Protein AF-A0AAW1PUQ5-F1 (afdb_monomer)

Secondary structure (DSSP, 8-state):
-------------------SS--SS-SSSSSSHHHHHHHHHTTSB---HHHHHHHHHHHHHHTTS-SEEEEEEETTSTTTT--TTHHHHHTTS-EEEEEE-GGGS-HHHHHHHHHHHHHTT--EEE--TTT-TTHHHHHHHHHHHHHHHHHHHHTTTPPP-PEEEEEE-STTSSHHHHHHHHTTS--S---SSTTS--S-EEEEETTTEEEEE------S----HHHHHHHHHHT-S-GGGB-HHHHHHHHHHHHHTSTTHHHHHHHHHHHHS----TTS-HHHHHHHHHHHHSTT-HHHHHHHHHHHHHTTTT-S--S--GGGS-TT-S-----

pLDDT: mean 81.82, std 21.17, range [25.56, 98.25]

Mean predicted aligned error: 10.56 Å

Structure (mmCIF, N/CA/C/O backbone):
data_AF-A0AAW1PUQ5-F1
#
_entry.id   AF-A0AAW1PUQ5-F1
#
loop_
_atom_site.group_PDB
_atom_site.id
_atom_site.type_symbol
_atom_site.label_atom_id
_atom_site.label_alt_id
_atom_site.label_comp_id
_atom_site.label_asym_id
_atom_site.label_entity_id
_atom_site.label_seq_id
_atom_site.pdbx_PDB_ins_code
_atom_site.Cartn_x
_atom_site.Cartn_y
_atom_site.Cartn_z
_atom_site.occupancy
_atom_site.B_iso_or_equiv
_atom_site.auth_seq_id
_atom_site.auth_comp_id
_atom_site.auth_asym_id
_atom_site.auth_atom_id
_atom_site.pdbx_PDB_model_num
ATOM 1 N N . MET A 1 1 ? 84.838 57.127 -29.063 1.00 34.34 1 MET A N 1
ATOM 2 C CA . MET A 1 1 ? 84.665 56.937 -27.602 1.00 34.34 1 MET A CA 1
ATOM 3 C C . MET A 1 1 ? 83.209 56.544 -27.393 1.00 34.34 1 MET A C 1
ATOM 5 O O . MET A 1 1 ? 82.375 57.259 -27.905 1.00 34.34 1 MET A O 1
ATOM 9 N N . GLN A 1 2 ? 82.797 55.431 -26.805 1.00 31.45 2 GLN A N 1
ATOM 10 C CA . GLN A 1 2 ? 83.447 54.445 -25.954 1.00 31.45 2 GLN A CA 1
ATOM 11 C C . GLN A 1 2 ? 82.840 53.061 -26.220 1.00 31.45 2 GLN A C 1
ATOM 13 O O . GLN A 1 2 ? 81.757 52.908 -26.774 1.00 31.45 2 GLN A O 1
ATOM 18 N N . ARG A 1 3 ? 83.632 52.070 -25.837 1.00 27.09 3 ARG A N 1
ATOM 19 C CA . ARG A 1 3 ? 83.484 50.634 -26.020 1.00 27.09 3 ARG A CA 1
ATOM 20 C C . ARG A 1 3 ? 82.851 50.021 -24.759 1.00 27.09 3 ARG A C 1
ATOM 22 O O . ARG A 1 3 ? 83.132 50.496 -23.665 1.00 27.09 3 ARG A O 1
ATOM 29 N N . VAL A 1 4 ? 82.193 48.873 -24.960 1.00 30.16 4 VAL A N 1
ATOM 30 C CA . VAL A 1 4 ? 82.073 47.723 -24.032 1.00 30.16 4 VAL A CA 1
ATOM 31 C C . VAL A 1 4 ? 80.995 47.809 -22.938 1.00 30.16 4 VAL A C 1
ATOM 33 O O . VAL A 1 4 ? 81.089 48.618 -22.025 1.00 30.16 4 VAL A O 1
ATOM 36 N N . LYS A 1 5 ? 80.066 46.836 -22.949 1.00 29.22 5 LYS A N 1
ATOM 37 C CA . LYS A 1 5 ? 79.992 45.782 -21.913 1.00 29.22 5 LYS A CA 1
ATOM 38 C C . LYS A 1 5 ? 79.126 44.588 -22.338 1.00 29.22 5 LYS A C 1
ATOM 40 O O . LYS A 1 5 ? 78.037 44.746 -22.876 1.00 29.22 5 LYS A O 1
ATOM 45 N N . ALA A 1 6 ? 79.678 43.401 -22.096 1.00 28.89 6 ALA A N 1
ATOM 46 C CA . ALA A 1 6 ? 79.072 42.086 -22.248 1.00 28.89 6 ALA A CA 1
ATOM 47 C C . ALA A 1 6 ? 78.360 41.641 -20.945 1.00 28.89 6 ALA A C 1
ATOM 49 O O . ALA A 1 6 ? 78.809 42.045 -19.877 1.00 28.89 6 ALA A O 1
ATOM 50 N N . GLN A 1 7 ? 77.281 40.849 -21.117 1.00 28.19 7 GLN A N 1
ATOM 51 C CA . GLN A 1 7 ? 76.675 39.715 -20.349 1.00 28.19 7 GLN A CA 1
ATOM 52 C C . GLN A 1 7 ? 76.975 39.509 -18.831 1.00 28.19 7 GLN A C 1
ATOM 54 O O . GLN A 1 7 ? 78.083 39.846 -18.423 1.00 28.19 7 GLN A O 1
ATOM 59 N N . PRO A 1 8 ? 76.095 38.855 -17.996 1.00 35.66 8 PRO A N 1
ATOM 60 C CA . PRO A 1 8 ? 75.439 37.557 -18.325 1.00 35.66 8 PRO A CA 1
ATOM 61 C C . PRO A 1 8 ? 74.106 37.107 -17.611 1.00 35.66 8 PRO A C 1
ATOM 63 O O . PRO A 1 8 ? 73.644 37.733 -16.664 1.00 35.66 8 PRO A O 1
ATOM 66 N N . GLN A 1 9 ? 73.617 35.915 -18.041 1.00 27.12 9 GLN A N 1
ATOM 67 C CA . GLN A 1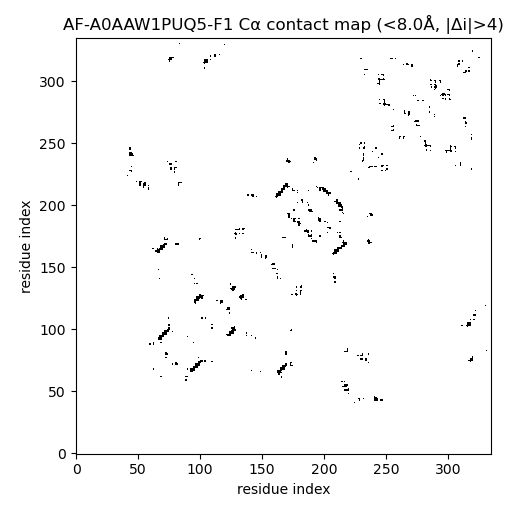 9 ? 72.715 34.893 -17.411 1.00 27.12 9 GLN A CA 1
ATOM 68 C C . GLN A 1 9 ? 71.172 35.114 -17.361 1.00 27.12 9 GLN A C 1
ATOM 70 O O . GLN A 1 9 ? 70.729 36.252 -17.277 1.00 27.12 9 GLN A O 1
ATOM 75 N N . PRO A 1 10 ? 70.333 34.053 -17.218 1.00 29.78 10 PRO A N 1
ATOM 76 C CA . PRO A 1 10 ? 70.212 32.824 -18.018 1.00 29.78 10 PRO A CA 1
ATOM 77 C C . PRO A 1 10 ? 68.754 32.540 -18.492 1.00 29.78 10 PRO A C 1
ATOM 79 O O . PRO A 1 10 ? 67.798 33.209 -18.116 1.00 29.78 10 PRO A O 1
ATOM 82 N N . HIS A 1 11 ? 68.612 31.507 -19.330 1.00 29.39 11 HIS A N 1
ATOM 83 C CA . HIS A 1 11 ? 67.377 30.935 -19.895 1.00 29.39 11 HIS A CA 1
ATOM 84 C C . HIS A 1 11 ? 66.212 30.694 -18.905 1.00 29.39 11 HIS A C 1
ATOM 86 O O . HIS A 1 11 ? 66.438 30.313 -17.758 1.00 29.39 11 HIS A O 1
ATOM 92 N N . PRO A 1 12 ? 64.965 30.708 -19.420 1.00 30.22 12 PRO A N 1
ATOM 93 C CA . PRO A 1 12 ? 64.295 29.420 -19.597 1.00 30.22 12 PRO A CA 1
ATOM 94 C C . PRO A 1 12 ? 63.720 29.249 -21.012 1.00 30.22 12 PRO A C 1
ATOM 96 O O . PRO A 1 12 ? 62.884 30.009 -21.484 1.00 30.22 12 PRO A O 1
ATOM 99 N N . GLN A 1 13 ? 64.260 28.234 -21.684 1.00 29.56 13 GLN A N 1
ATOM 100 C CA . GLN A 1 13 ? 63.588 27.279 -22.568 1.00 29.56 13 GLN A CA 1
ATOM 101 C C . GLN A 1 13 ? 62.323 27.758 -23.300 1.00 29.56 13 GLN A C 1
ATOM 103 O O . GLN A 1 13 ? 61.206 27.678 -22.798 1.00 29.56 13 GLN A O 1
ATOM 108 N N . GLY A 1 14 ? 62.516 28.125 -24.568 1.00 25.56 14 GLY A N 1
ATOM 109 C CA . GLY A 1 14 ? 61.494 27.959 -25.588 1.00 25.56 14 GLY A CA 1
ATOM 110 C C . GLY A 1 14 ? 61.453 26.501 -26.040 1.00 25.56 14 GLY A C 1
ATOM 111 O O . GLY A 1 14 ? 62.417 25.997 -26.610 1.00 25.56 14 GLY A O 1
ATOM 112 N N . LEU A 1 15 ? 60.324 25.849 -25.793 1.00 31.72 15 LEU A N 1
ATOM 113 C CA . LEU A 1 15 ? 59.807 24.730 -26.574 1.00 31.72 15 LEU A CA 1
ATOM 114 C C . LEU A 1 15 ? 58.311 24.660 -26.278 1.00 31.72 15 LEU A C 1
ATOM 116 O O . LEU A 1 15 ? 57.909 24.088 -25.275 1.00 31.72 15 LEU A O 1
ATOM 120 N N . GLN A 1 16 ? 57.512 25.312 -27.121 1.00 29.06 16 GLN A N 1
ATOM 121 C CA . GLN A 1 16 ? 56.256 24.782 -27.663 1.00 29.06 16 GLN A CA 1
ATOM 122 C C . GLN A 1 16 ? 55.562 25.881 -28.468 1.00 29.06 16 GLN A C 1
ATOM 124 O O . GLN A 1 16 ? 54.943 26.802 -27.939 1.00 29.06 16 GLN A O 1
ATOM 129 N N . SER A 1 17 ? 55.709 25.776 -29.787 1.00 35.78 17 SER A N 1
ATOM 130 C CA . SER A 1 17 ? 54.835 26.442 -30.738 1.00 35.78 17 SER A CA 1
ATOM 131 C C . SER A 1 17 ? 53.407 25.903 -30.605 1.00 35.78 17 SER A C 1
ATOM 133 O O . SER A 1 17 ? 53.205 24.756 -30.211 1.00 35.78 17 SER A O 1
ATOM 135 N N . CYS A 1 18 ? 52.453 26.722 -31.052 1.00 33.59 18 CYS A N 1
ATOM 136 C CA . CYS A 1 18 ? 51.037 26.404 -31.272 1.00 33.59 18 CYS A CA 1
ATOM 137 C C . CYS A 1 18 ? 50.119 26.517 -30.043 1.00 33.59 18 CYS A C 1
ATOM 139 O O . CYS A 1 18 ? 49.508 25.543 -29.615 1.00 33.59 18 CYS A O 1
ATOM 141 N N . ARG A 1 19 ? 49.937 27.739 -29.520 1.00 35.41 19 ARG A N 1
ATOM 142 C CA . ARG A 1 19 ? 48.790 28.058 -28.651 1.00 35.41 19 ARG A CA 1
ATOM 143 C C . ARG A 1 19 ? 48.433 29.550 -28.680 1.00 35.41 19 ARG A C 1
ATOM 145 O O . ARG A 1 19 ? 48.703 30.266 -27.729 1.00 35.41 19 ARG A O 1
ATOM 152 N N . ALA A 1 20 ? 47.860 30.020 -29.792 1.00 32.31 20 ALA A N 1
ATOM 153 C CA . ALA A 1 20 ? 47.182 31.326 -29.867 1.00 32.31 20 ALA A CA 1
ATOM 154 C C . ALA A 1 20 ? 46.310 31.472 -31.137 1.00 32.31 20 ALA A C 1
ATOM 156 O O . ALA A 1 20 ? 46.448 32.441 -31.870 1.00 32.31 20 ALA A O 1
ATOM 157 N N . VAL A 1 21 ? 45.426 30.502 -31.411 1.00 33.69 21 VAL A N 1
ATOM 158 C CA . VAL A 1 21 ? 44.218 30.676 -32.262 1.00 33.69 21 VAL A CA 1
ATOM 159 C C . VAL A 1 21 ? 43.082 29.816 -31.681 1.00 33.69 21 VAL A C 1
ATOM 161 O O . VAL A 1 21 ? 42.436 29.032 -32.362 1.00 33.69 21 VAL A O 1
ATOM 164 N N . PHE A 1 22 ? 42.897 29.876 -30.365 1.00 32.47 22 PHE A N 1
ATOM 165 C CA . PHE A 1 22 ? 41.861 29.114 -29.665 1.00 32.47 22 PHE A CA 1
ATOM 166 C C . PHE A 1 22 ? 41.415 29.951 -28.473 1.00 32.47 22 PHE A C 1
ATOM 168 O O . PHE A 1 22 ? 41.928 29.769 -27.380 1.00 32.47 22 PHE A O 1
ATOM 175 N N . ASN A 1 23 ? 40.616 30.985 -28.742 1.00 35.50 23 ASN A N 1
ATOM 176 C CA . ASN A 1 23 ? 39.863 31.772 -27.758 1.00 35.50 23 ASN A CA 1
ATOM 177 C C . ASN A 1 23 ? 38.993 32.786 -28.520 1.00 35.50 23 ASN A C 1
ATOM 179 O O . ASN A 1 23 ? 39.372 33.948 -28.626 1.00 35.50 23 ASN A O 1
ATOM 183 N N . SER A 1 24 ? 37.863 32.344 -29.090 1.00 34.75 24 SER A N 1
ATOM 184 C CA . SER A 1 24 ? 36.719 33.245 -29.355 1.00 34.75 24 SER A CA 1
ATOM 185 C C . SER A 1 24 ? 35.383 32.566 -29.721 1.00 34.75 24 SER A C 1
ATOM 187 O O . SER A 1 24 ? 34.506 33.269 -30.214 1.00 34.75 24 SER A O 1
ATOM 189 N N . LEU A 1 25 ? 35.180 31.252 -29.544 1.00 35.31 25 LEU A N 1
ATOM 190 C CA . LEU A 1 25 ? 33.914 30.591 -29.933 1.00 35.31 25 LEU A CA 1
ATOM 191 C C . LEU A 1 25 ? 33.552 29.383 -29.048 1.00 35.31 25 LEU A C 1
ATOM 193 O O . LEU A 1 25 ? 33.227 28.315 -29.551 1.00 35.31 25 LEU A O 1
ATOM 197 N N . THR A 1 26 ? 33.602 29.523 -27.727 1.00 36.47 26 THR A N 1
ATOM 198 C CA . THR A 1 26 ? 33.079 28.497 -26.808 1.00 36.47 26 THR A CA 1
ATOM 199 C C . THR A 1 26 ? 32.587 29.178 -25.544 1.00 36.47 26 THR A C 1
ATOM 201 O O . THR A 1 26 ? 33.378 29.340 -24.628 1.00 36.47 26 THR A O 1
ATOM 204 N N . ASP A 1 27 ? 3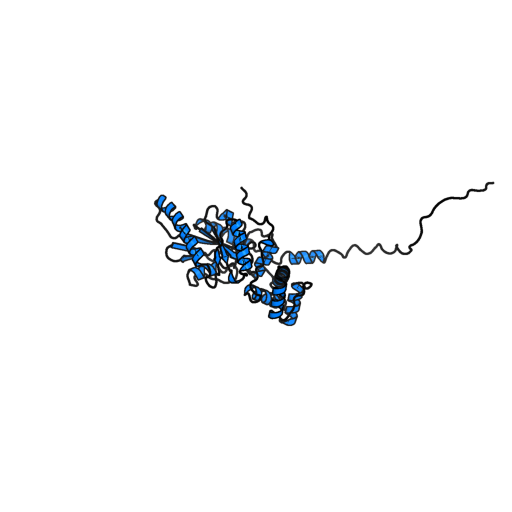1.336 29.641 -25.531 1.00 32.47 27 ASP A N 1
ATOM 205 C CA . ASP A 1 27 ? 30.646 30.044 -24.290 1.00 32.47 27 ASP A CA 1
ATOM 206 C C . ASP A 1 27 ? 29.114 30.166 -24.451 1.00 32.47 27 ASP A C 1
ATOM 208 O O . ASP A 1 27 ? 28.475 30.905 -23.710 1.00 32.47 27 ASP A O 1
ATOM 212 N N . LEU A 1 28 ? 28.478 29.469 -25.409 1.00 35.62 28 LEU A N 1
ATOM 213 C CA . LEU A 1 28 ? 27.022 29.608 -25.617 1.00 35.62 28 LEU A CA 1
ATOM 214 C C . LEU A 1 28 ? 26.250 28.342 -26.047 1.00 35.62 28 LEU A C 1
ATOM 216 O O . LEU A 1 28 ? 25.117 28.469 -26.497 1.00 35.62 28 LEU A O 1
ATOM 220 N N . GLU A 1 29 ? 26.788 27.128 -25.876 1.00 34.16 29 GLU A N 1
ATOM 221 C CA . GLU A 1 29 ? 26.052 25.882 -26.216 1.00 34.16 29 GLU A CA 1
ATOM 222 C C . GLU A 1 29 ? 26.219 24.741 -25.193 1.00 34.16 29 GLU A C 1
ATOM 224 O O . GLU A 1 29 ? 26.115 23.565 -25.523 1.00 34.16 29 GLU A O 1
ATOM 229 N N . LEU A 1 30 ? 26.442 25.063 -23.918 1.00 39.72 30 LEU A N 1
ATOM 230 C CA . LEU A 1 30 ? 26.462 24.079 -22.830 1.00 39.72 30 LEU A CA 1
ATOM 231 C C . LEU A 1 30 ? 25.604 24.591 -21.674 1.00 39.72 30 LEU A C 1
ATOM 233 O O . LEU A 1 30 ? 26.163 25.095 -20.715 1.00 39.72 30 LEU A O 1
ATOM 237 N N . ASP A 1 31 ? 24.272 24.546 -21.809 1.00 35.88 31 ASP A N 1
ATOM 238 C CA . ASP A 1 31 ? 23.324 24.616 -20.669 1.00 35.88 31 ASP A CA 1
ATOM 239 C C . ASP A 1 31 ? 21.840 24.454 -21.085 1.00 35.88 31 ASP A C 1
ATOM 241 O O . ASP A 1 31 ? 20.942 25.090 -20.533 1.00 35.88 31 ASP A O 1
ATOM 245 N N . GLN A 1 32 ? 21.531 23.603 -22.075 1.00 34.19 32 GLN A N 1
ATOM 246 C CA . GLN A 1 32 ? 20.126 23.306 -22.429 1.00 34.19 32 GLN A CA 1
ATOM 247 C C . GLN A 1 32 ? 19.730 21.828 -22.299 1.00 34.19 32 GLN A C 1
ATOM 249 O O . GLN A 1 32 ? 18.571 21.553 -21.991 1.00 34.19 32 GLN A O 1
ATOM 254 N N . GLU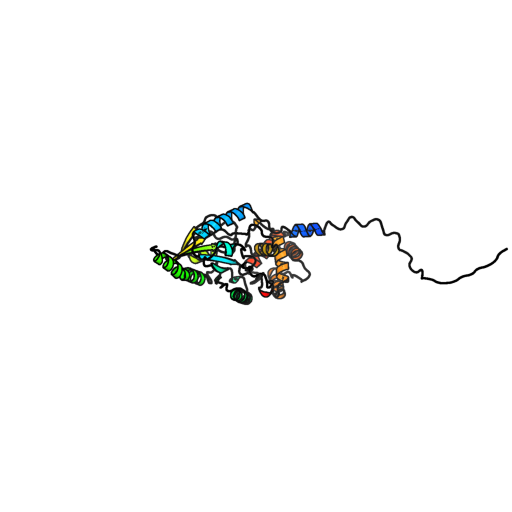 A 1 33 ? 20.659 20.873 -22.410 1.00 36.22 33 GLU A N 1
ATOM 255 C CA . GLU A 1 33 ? 20.327 19.443 -22.253 1.00 36.22 33 GLU A CA 1
ATOM 256 C C . GLU A 1 33 ? 20.220 18.998 -20.779 1.00 36.22 33 GLU A C 1
ATOM 258 O O . GLU A 1 33 ? 19.328 18.225 -20.435 1.00 36.22 33 GLU A O 1
ATOM 263 N N . SER A 1 34 ? 21.033 19.550 -19.869 1.00 36.53 34 SER A N 1
ATOM 264 C CA . SER A 1 34 ? 21.029 19.187 -18.436 1.00 36.53 34 SER A CA 1
ATOM 265 C C . SER A 1 34 ? 19.797 19.701 -17.672 1.00 36.53 34 SER A C 1
ATOM 267 O O . SER A 1 34 ? 19.321 19.074 -16.722 1.00 36.53 34 SER A O 1
ATOM 269 N N . VAL A 1 35 ? 19.239 20.837 -18.098 1.00 36.47 35 VAL A N 1
ATOM 270 C CA . VAL A 1 35 ? 18.049 21.441 -17.481 1.00 36.47 35 VAL A CA 1
ATOM 271 C C . VAL A 1 35 ? 16.771 20.737 -17.956 1.00 36.47 35 VAL A C 1
ATOM 273 O O . VAL A 1 35 ? 15.847 20.550 -17.160 1.00 36.47 35 VAL A O 1
ATOM 276 N N . ALA A 1 36 ? 16.735 20.268 -19.209 1.00 35.28 36 ALA A N 1
ATOM 277 C CA . ALA A 1 36 ? 15.610 19.514 -19.762 1.00 35.28 36 ALA A CA 1
ATOM 278 C C . ALA A 1 36 ? 15.428 18.144 -19.078 1.00 35.28 36 ALA A C 1
ATOM 280 O O . ALA A 1 36 ? 14.302 17.802 -18.705 1.00 35.28 36 ALA A O 1
ATOM 281 N N . ASP A 1 37 ? 16.522 17.422 -18.820 1.00 41.00 37 ASP A N 1
ATOM 282 C CA . ASP A 1 37 ? 16.515 16.104 -18.163 1.00 41.00 37 ASP A CA 1
ATOM 283 C C . ASP A 1 37 ? 15.992 16.182 -16.711 1.00 41.00 37 ASP A C 1
ATOM 285 O O . ASP A 1 37 ? 15.078 15.457 -16.303 1.00 41.00 37 ASP A O 1
ATOM 289 N N . SER A 1 38 ? 16.430 17.197 -15.954 1.00 40.53 38 SER A N 1
ATOM 290 C CA . SER A 1 38 ? 15.907 17.451 -14.601 1.00 40.53 38 SER A CA 1
ATOM 291 C C . SER A 1 38 ? 14.413 17.816 -14.584 1.00 40.53 38 SER A C 1
ATOM 293 O O . SER A 1 38 ? 13.702 17.497 -13.630 1.00 40.53 38 SER A O 1
ATOM 295 N N . SER A 1 39 ? 13.905 18.453 -15.646 1.00 43.44 39 SER A N 1
ATOM 296 C CA . SER A 1 39 ? 12.512 18.904 -15.743 1.00 43.44 39 SER A CA 1
ATOM 297 C C . SER A 1 39 ? 11.524 17.777 -16.078 1.00 43.44 39 SER A C 1
ATOM 299 O O . SER A 1 39 ? 10.380 17.814 -15.613 1.00 43.44 39 SER A O 1
ATOM 301 N N . LEU A 1 40 ? 11.973 16.750 -16.812 1.00 43.53 40 LEU A N 1
ATOM 302 C CA . LEU A 1 40 ? 11.198 15.541 -17.114 1.00 43.53 40 LEU A CA 1
ATOM 303 C C . LEU A 1 40 ? 11.141 14.599 -15.907 1.00 43.53 40 LEU A C 1
ATOM 305 O O . LEU A 1 40 ? 10.061 14.118 -15.552 1.00 43.53 40 LEU A O 1
ATOM 309 N N . GLN A 1 41 ? 12.261 14.430 -15.195 1.00 43.28 41 GLN A N 1
ATOM 310 C CA . GLN A 1 41 ? 12.274 13.703 -13.922 1.00 43.28 41 GLN A CA 1
ATOM 311 C C . GLN A 1 41 ? 11.443 14.413 -12.833 1.00 43.28 41 GLN A C 1
ATOM 313 O O . GLN A 1 41 ? 10.838 13.756 -11.982 1.00 43.28 41 GLN A O 1
ATOM 318 N N . ALA A 1 42 ? 11.335 15.748 -12.878 1.00 45.62 42 ALA A N 1
ATOM 319 C CA . ALA A 1 42 ? 10.678 16.547 -11.841 1.00 45.62 42 ALA A CA 1
ATOM 320 C C . ALA A 1 42 ? 9.146 16.406 -11.751 1.00 45.62 42 ALA A C 1
ATOM 322 O O . ALA A 1 42 ? 8.571 16.845 -10.748 1.00 45.62 42 ALA A O 1
ATOM 323 N N . ARG A 1 43 ? 8.448 15.817 -12.737 1.00 60.34 43 ARG A N 1
ATOM 324 C CA . ARG A 1 43 ? 6.977 15.645 -12.673 1.00 60.34 43 ARG A CA 1
ATOM 325 C C . ARG A 1 43 ? 6.465 14.336 -13.273 1.00 60.34 43 ARG A C 1
ATOM 327 O O . ARG A 1 43 ? 5.393 14.322 -13.875 1.00 60.34 43 ARG A O 1
ATOM 334 N N . MET A 1 44 ? 7.173 13.227 -13.048 1.00 68.31 44 MET A N 1
ATOM 335 C CA . MET A 1 44 ? 6.655 11.897 -13.408 1.00 68.31 44 MET A CA 1
ATOM 336 C C . MET A 1 44 ? 5.320 11.583 -12.709 1.00 68.31 44 MET A C 1
ATOM 338 O O . MET A 1 44 ? 4.504 10.839 -13.247 1.00 68.31 44 MET A O 1
ATOM 342 N N . VAL A 1 45 ? 5.081 12.181 -11.534 1.00 75.75 45 VAL A N 1
ATOM 343 C CA . VAL A 1 45 ? 3.805 12.113 -10.815 1.00 75.75 45 VAL A CA 1
ATOM 344 C C . VAL A 1 45 ? 3.189 13.505 -10.663 1.00 75.75 45 VAL A C 1
ATOM 346 O O . VAL A 1 45 ? 3.818 14.432 -10.151 1.00 75.75 45 VAL A O 1
ATOM 349 N N . GLN A 1 46 ? 1.926 13.641 -11.061 1.00 78.56 46 GLN A N 1
ATOM 350 C CA . GLN A 1 46 ? 1.122 14.851 -10.938 1.00 78.56 46 GLN A CA 1
ATOM 351 C C . GLN A 1 46 ? 0.093 14.723 -9.809 1.00 78.56 46 GLN A C 1
ATOM 353 O O . GLN A 1 46 ? -0.716 13.796 -9.763 1.00 78.56 46 GLN A O 1
ATOM 358 N N . TRP A 1 47 ? 0.101 15.692 -8.892 1.00 81.50 47 TRP A N 1
ATOM 359 C CA . TRP A 1 47 ? -0.815 15.735 -7.752 1.00 81.50 47 TRP A CA 1
ATOM 360 C C . TRP A 1 47 ? -2.038 16.609 -8.029 1.00 81.50 47 TRP A C 1
ATOM 362 O O . TRP A 1 47 ? -1.957 17.612 -8.734 1.00 81.50 47 TRP A O 1
ATOM 372 N N . TYR A 1 48 ? -3.160 16.278 -7.383 1.00 80.50 48 TYR A N 1
ATOM 373 C CA . TYR A 1 48 ? -4.416 17.027 -7.487 1.00 80.50 48 TYR A CA 1
ATOM 374 C C . TYR A 1 48 ? -4.844 17.590 -6.116 1.00 80.50 48 TYR A C 1
ATOM 376 O O . TYR A 1 48 ? -5.654 16.966 -5.417 1.00 80.50 48 TYR A O 1
ATOM 384 N N . PRO A 1 49 ? -4.346 18.776 -5.706 1.00 81.12 49 PRO A N 1
ATOM 385 C CA . PRO A 1 49 ? -4.497 19.299 -4.342 1.00 81.12 49 PRO A CA 1
ATOM 386 C C . PRO A 1 49 ? -5.945 19.421 -3.856 1.00 81.12 49 PRO A C 1
ATOM 388 O O . PRO A 1 49 ? -6.238 19.130 -2.698 1.00 81.12 49 PRO A O 1
ATOM 391 N N . GLY A 1 50 ? -6.879 19.799 -4.736 1.00 81.19 50 GLY A N 1
ATOM 392 C CA . GLY A 1 50 ? -8.296 19.928 -4.377 1.00 81.19 50 GLY A CA 1
ATOM 393 C C . GLY A 1 50 ? -8.932 18.602 -3.939 1.00 81.19 50 GLY A C 1
ATOM 394 O O . GLY A 1 50 ? -9.687 18.562 -2.964 1.00 81.19 50 GLY A O 1
ATOM 395 N N . HIS A 1 51 ? -8.596 17.498 -4.615 1.00 81.25 51 HIS A N 1
ATOM 396 C CA . HIS A 1 51 ? -9.066 16.161 -4.241 1.00 81.25 51 HIS A CA 1
ATOM 397 C C . HIS A 1 51 ? -8.407 15.674 -2.949 1.00 81.25 51 HIS A C 1
ATOM 399 O O . HIS A 1 51 ? -9.092 15.105 -2.096 1.00 81.25 51 HIS A O 1
ATOM 405 N N . ILE A 1 52 ? -7.112 15.955 -2.785 1.00 85.75 52 ILE A N 1
ATOM 406 C CA . ILE A 1 52 ? -6.337 15.599 -1.594 1.00 85.75 52 ILE A CA 1
ATOM 407 C C . ILE A 1 52 ? -6.914 16.290 -0.350 1.00 85.75 52 ILE A C 1
ATOM 409 O O . ILE A 1 52 ? -7.301 15.614 0.603 1.00 85.75 52 ILE A O 1
ATOM 413 N N . ALA A 1 53 ? -7.099 17.614 -0.396 1.00 86.38 53 ALA A N 1
ATOM 414 C CA . ALA A 1 53 ? -7.650 18.395 0.713 1.00 86.38 53 ALA A CA 1
ATOM 415 C C . ALA A 1 53 ? -9.059 17.933 1.118 1.00 86.38 53 ALA A C 1
ATOM 417 O O . ALA A 1 53 ? -9.409 17.893 2.302 1.00 86.38 53 ALA A O 1
ATOM 418 N N . ARG A 1 54 ? -9.892 17.569 0.133 1.00 86.25 54 ARG A N 1
ATOM 419 C CA . ARG A 1 54 ? -11.234 17.032 0.387 1.00 86.25 54 ARG A CA 1
ATOM 420 C C . ARG A 1 54 ? -11.169 15.678 1.095 1.00 86.25 54 ARG A C 1
ATOM 422 O O . ARG A 1 54 ? -11.902 15.486 2.067 1.00 86.25 54 ARG A O 1
ATOM 429 N N . ALA A 1 55 ? -10.318 14.768 0.623 1.00 86.00 55 ALA A N 1
ATOM 430 C CA . ALA A 1 55 ? -10.147 13.443 1.214 1.00 86.00 55 ALA A CA 1
ATOM 431 C C . ALA A 1 55 ? -9.604 13.532 2.650 1.00 86.00 55 ALA A C 1
ATOM 433 O O . ALA A 1 55 ? -10.141 12.881 3.547 1.00 86.00 55 ALA A O 1
ATOM 434 N N . GLU A 1 56 ? -8.621 14.406 2.890 1.00 89.56 56 GLU A N 1
ATOM 435 C CA . GLU A 1 56 ? -8.086 14.678 4.226 1.00 89.56 56 GLU A CA 1
ATOM 436 C C . GLU A 1 56 ? -9.177 15.186 5.178 1.00 89.56 56 GLU A C 1
ATOM 438 O O . GLU A 1 56 ? -9.383 14.619 6.256 1.00 89.56 56 GLU A O 1
ATOM 443 N N . ARG A 1 57 ? -9.918 16.231 4.780 1.00 88.50 57 ARG A N 1
ATOM 444 C CA . ARG A 1 57 ? -11.004 16.792 5.599 1.00 88.50 57 ARG A CA 1
ATOM 445 C C . ARG A 1 57 ? -12.038 15.725 5.946 1.00 88.50 57 ARG A C 1
ATOM 447 O O . ARG A 1 57 ? -12.450 15.618 7.099 1.00 88.50 57 ARG A O 1
ATOM 454 N N . GLN A 1 58 ? -12.436 14.923 4.960 1.00 87.25 58 GLN A N 1
ATOM 455 C CA . GLN A 1 58 ? -13.400 13.848 5.155 1.00 87.25 58 GLN A CA 1
ATOM 456 C C . GLN A 1 58 ? -12.881 12.802 6.147 1.00 87.25 58 GLN A C 1
ATOM 458 O O . GLN A 1 58 ? -13.609 12.448 7.074 1.00 87.25 58 GLN A O 1
ATOM 463 N N . LEU A 1 59 ? -11.627 12.358 6.011 1.00 88.69 59 LEU A N 1
ATOM 464 C CA . LEU A 1 59 ? -11.007 11.414 6.940 1.00 88.69 59 LEU A CA 1
ATOM 465 C C . LEU A 1 59 ? -10.976 11.960 8.373 1.00 88.69 59 LEU A C 1
ATOM 467 O O . LEU A 1 59 ? -11.344 11.246 9.305 1.00 88.69 59 LEU A O 1
ATOM 471 N N . ARG A 1 60 ? -10.588 13.225 8.562 1.00 90.38 60 ARG A N 1
ATOM 472 C CA . ARG A 1 60 ? -10.526 13.850 9.894 1.00 90.38 60 ARG A CA 1
ATOM 473 C C . ARG A 1 60 ? -11.882 13.877 10.596 1.00 90.38 60 ARG A C 1
ATOM 475 O O . ARG A 1 60 ? -11.937 13.635 11.799 1.00 90.38 60 ARG A O 1
ATOM 482 N N . GLU A 1 61 ? -12.968 14.116 9.865 1.00 90.19 61 GLU A N 1
ATOM 483 C CA . GLU A 1 61 ? -14.321 14.012 10.425 1.00 90.19 61 GLU A CA 1
ATOM 484 C C . GLU A 1 61 ? -14.677 12.566 10.800 1.00 90.19 61 GLU A C 1
ATOM 486 O O . GLU A 1 61 ? -15.228 12.325 11.873 1.00 90.19 61 GLU A O 1
ATOM 491 N N . GLN A 1 62 ? -14.291 11.581 9.983 1.00 88.75 62 GLN A N 1
ATOM 492 C CA . GLN A 1 62 ? -14.554 10.168 10.283 1.00 88.75 62 GLN A CA 1
ATOM 493 C C . GLN A 1 62 ? -13.776 9.648 11.488 1.00 88.75 62 GLN A C 1
ATOM 495 O O . GLN A 1 62 ? -14.305 8.863 12.275 1.00 88.75 62 GLN A O 1
ATOM 500 N N . LEU A 1 63 ? -12.550 10.130 11.688 1.00 92.00 63 LEU A N 1
ATOM 501 C CA . LEU A 1 63 ? -11.737 9.775 12.849 1.00 92.00 63 LEU A CA 1
ATOM 502 C C . LEU A 1 63 ? -12.388 10.180 14.180 1.00 92.00 63 LEU A C 1
ATOM 504 O O . LEU A 1 63 ? -11.997 9.648 15.218 1.00 92.00 63 LEU A O 1
ATOM 508 N N . LYS A 1 64 ? -13.375 11.085 14.186 1.00 91.06 64 LYS A N 1
ATOM 509 C CA . LYS A 1 64 ? -14.158 11.437 15.385 1.00 91.06 64 LYS A CA 1
ATOM 510 C C . LYS A 1 64 ? -15.231 10.395 15.726 1.00 91.06 64 LYS A C 1
ATOM 512 O O . LYS A 1 64 ? -15.678 10.342 16.867 1.00 91.06 64 LYS A O 1
ATOM 517 N N . LEU A 1 65 ? -15.648 9.577 14.759 1.00 90.69 65 LEU A N 1
ATOM 518 C CA . LEU A 1 65 ? -16.777 8.643 14.881 1.00 90.69 65 LEU A CA 1
ATOM 519 C C . LEU A 1 65 ? -16.359 7.208 15.236 1.00 90.69 65 LEU A C 1
ATOM 521 O O . LEU A 1 65 ? -17.221 6.350 15.450 1.00 90.69 65 LEU A O 1
ATOM 525 N N . VAL A 1 66 ? -15.052 6.949 15.273 1.00 93.69 66 VAL A N 1
ATOM 526 C CA . VAL A 1 66 ? -14.442 5.617 15.379 1.00 93.69 66 VAL A CA 1
ATOM 527 C C . VAL A 1 66 ? -13.654 5.478 16.678 1.00 93.69 66 VAL A C 1
ATOM 529 O O . VAL A 1 66 ? -13.136 6.454 17.223 1.00 93.69 66 VAL A O 1
ATOM 532 N N . ASP A 1 67 ? -13.535 4.243 17.150 1.00 93.94 67 ASP A N 1
ATOM 533 C CA . ASP A 1 67 ? -12.773 3.884 18.341 1.00 93.94 67 ASP A CA 1
ATOM 534 C C . ASP A 1 67 ? -11.364 3.365 17.996 1.00 93.94 67 ASP A C 1
ATOM 536 O O . ASP A 1 67 ? -10.438 3.559 18.780 1.00 93.94 67 ASP A O 1
ATOM 540 N N . VAL A 1 68 ? -11.197 2.717 16.834 1.00 93.56 68 VAL A N 1
ATOM 541 C CA . VAL A 1 68 ? -9.946 2.065 16.397 1.00 93.56 68 VAL A CA 1
ATOM 542 C C . VAL A 1 68 ? -9.601 2.460 14.959 1.00 93.56 68 VAL A C 1
ATOM 544 O O . VAL A 1 68 ? -10.484 2.604 14.113 1.00 93.56 68 VAL A O 1
ATOM 547 N N . VAL A 1 69 ? -8.311 2.607 14.662 1.00 94.31 69 VAL A N 1
ATOM 548 C CA . VAL A 1 69 ? -7.813 2.898 13.311 1.00 94.31 69 VAL A CA 1
ATOM 549 C C . VAL A 1 69 ? -7.030 1.702 12.774 1.00 94.31 69 VAL A C 1
ATOM 551 O O . VAL A 1 69 ? -6.106 1.221 13.427 1.00 94.31 69 VAL A O 1
ATOM 554 N N . LEU A 1 70 ? -7.394 1.224 11.585 1.00 95.19 70 LEU A N 1
ATOM 555 C CA . LEU A 1 70 ? -6.644 0.221 10.830 1.00 95.19 70 LEU A CA 1
ATOM 556 C C . LEU A 1 70 ? -5.818 0.960 9.774 1.00 95.19 70 LEU A C 1
ATOM 558 O O . LEU A 1 70 ? -6.361 1.402 8.763 1.00 95.19 70 LEU A O 1
ATOM 562 N N . GLU A 1 71 ? -4.526 1.146 10.030 1.00 95.75 71 GLU A N 1
ATOM 563 C CA . GLU A 1 71 ? -3.617 1.791 9.083 1.00 95.75 71 GLU A CA 1
ATOM 564 C C . GLU A 1 71 ? -3.134 0.755 8.067 1.00 95.75 71 GLU A C 1
ATOM 566 O O . GLU A 1 71 ? -2.285 -0.073 8.381 1.00 95.75 71 GLU A O 1
ATOM 571 N N . VAL A 1 72 ? -3.710 0.781 6.867 1.00 97.12 72 VAL A N 1
ATOM 572 C CA . VAL A 1 72 ? -3.407 -0.148 5.778 1.00 97.12 72 VAL A CA 1
ATOM 573 C C . VAL A 1 72 ? -2.313 0.431 4.890 1.00 97.12 72 VAL A C 1
ATOM 575 O O . VAL A 1 72 ? -2.446 1.541 4.372 1.00 97.12 72 VAL A O 1
ATOM 578 N N . ARG A 1 73 ? -1.260 -0.356 4.680 1.00 97.69 73 ARG A N 1
ATOM 579 C CA . ARG A 1 73 ? -0.100 -0.037 3.844 1.00 97.69 73 ARG A CA 1
ATOM 580 C C . ARG A 1 73 ? 0.196 -1.180 2.869 1.00 97.69 73 ARG A C 1
ATOM 582 O O . ARG A 1 73 ? -0.234 -2.310 3.106 1.00 97.69 73 ARG A O 1
ATOM 589 N N . ASP A 1 74 ? 0.906 -0.890 1.782 1.00 98.00 74 ASP A N 1
ATOM 590 C CA . ASP A 1 74 ? 1.376 -1.913 0.836 1.00 98.00 74 ASP A CA 1
ATOM 591 C C . ASP A 1 74 ? 2.671 -2.544 1.367 1.00 98.00 74 ASP A C 1
ATOM 593 O O . ASP A 1 74 ? 3.614 -1.835 1.718 1.00 98.00 74 ASP A O 1
ATOM 597 N N . ALA A 1 75 ? 2.716 -3.875 1.442 1.00 98.00 75 ALA A N 1
ATOM 598 C CA . ALA A 1 75 ? 3.867 -4.629 1.929 1.00 98.00 75 ALA A CA 1
ATOM 599 C C . ALA A 1 75 ? 5.134 -4.456 1.070 1.00 98.00 75 ALA A C 1
ATOM 601 O O . ALA A 1 75 ? 6.234 -4.606 1.596 1.00 98.00 75 ALA A O 1
ATOM 602 N N . ARG A 1 76 ? 5.005 -4.115 -0.220 1.00 97.75 76 ARG A N 1
ATOM 603 C CA . ARG A 1 76 ? 6.138 -3.866 -1.130 1.00 97.75 76 ARG A CA 1
ATOM 604 C C . ARG A 1 76 ? 6.831 -2.534 -0.857 1.00 97.75 76 ARG A C 1
ATOM 606 O O . ARG A 1 76 ? 8.016 -2.408 -1.161 1.00 97.75 76 ARG A O 1
ATOM 613 N N . ILE A 1 77 ? 6.087 -1.557 -0.326 1.00 97.56 77 ILE A N 1
ATOM 614 C CA . ILE A 1 77 ? 6.555 -0.193 -0.030 1.00 97.56 77 ILE A CA 1
ATOM 615 C C . ILE A 1 77 ? 5.999 0.346 1.315 1.00 97.56 77 ILE A C 1
ATOM 617 O O . ILE A 1 77 ? 5.249 1.336 1.346 1.00 97.56 77 ILE A O 1
ATOM 621 N N . PRO A 1 78 ? 6.321 -0.302 2.458 1.00 96.88 78 PRO A N 1
ATOM 622 C CA . PRO A 1 78 ? 5.709 -0.006 3.758 1.00 96.88 78 PRO A CA 1
ATOM 623 C C . PRO A 1 78 ? 5.953 1.409 4.298 1.00 96.88 78 PRO A C 1
ATOM 625 O O . PRO A 1 78 ? 5.188 1.875 5.152 1.00 96.88 78 PRO A O 1
ATOM 628 N N . LEU A 1 79 ? 7.021 2.083 3.870 1.00 94.94 79 LEU A N 1
ATOM 629 C CA . LEU A 1 79 ? 7.362 3.442 4.289 1.00 94.94 79 LEU A CA 1
ATOM 630 C C . LEU A 1 79 ? 6.812 4.484 3.317 1.00 94.94 79 LEU A C 1
ATOM 632 O O . LEU A 1 79 ? 6.211 5.449 3.784 1.00 94.94 79 LEU A O 1
ATOM 636 N N . SER A 1 80 ? 6.899 4.270 1.999 1.00 95.19 80 SER A N 1
ATOM 637 C CA . SER A 1 80 ? 6.288 5.188 1.015 1.00 95.19 80 SER A CA 1
ATOM 638 C C . SER A 1 80 ? 4.765 5.296 1.169 1.00 95.19 80 SER A C 1
ATOM 640 O O . SER A 1 80 ? 4.184 6.344 0.899 1.00 95.19 80 SER A O 1
ATOM 642 N N . THR A 1 81 ? 4.105 4.238 1.658 1.00 95.88 81 THR A N 1
ATOM 643 C CA . THR A 1 81 ? 2.660 4.242 1.968 1.00 95.88 81 THR A CA 1
ATOM 644 C C . THR A 1 81 ? 2.335 4.658 3.413 1.00 95.88 81 THR A C 1
ATOM 646 O O . THR A 1 81 ? 1.201 4.506 3.876 1.00 95.88 81 THR A O 1
ATOM 649 N N . CYS A 1 82 ? 3.301 5.221 4.147 1.00 93.56 82 CYS A N 1
ATOM 650 C CA . CYS A 1 82 ? 3.100 5.821 5.466 1.00 93.56 82 CYS A CA 1
ATOM 651 C C . CYS A 1 82 ? 2.603 7.263 5.337 1.00 93.56 82 CYS A C 1
ATOM 653 O O . CYS A 1 82 ? 3.309 8.135 4.833 1.00 93.56 82 CYS A O 1
ATOM 655 N N . HIS A 1 83 ? 1.407 7.560 5.848 1.00 92.56 83 HIS A N 1
ATOM 656 C CA . HIS A 1 83 ? 0.937 8.943 5.863 1.00 92.56 83 HIS A CA 1
ATOM 657 C C . HIS A 1 83 ? 1.479 9.674 7.106 1.00 92.56 83 HIS A C 1
ATOM 659 O O . HIS A 1 83 ? 1.121 9.303 8.232 1.00 92.56 83 HIS A O 1
ATOM 665 N N . PRO A 1 84 ? 2.252 10.766 6.952 1.00 90.75 84 PRO A N 1
ATOM 666 C CA . PRO A 1 84 ? 2.985 11.390 8.059 1.00 90.75 84 PRO A CA 1
ATOM 667 C C . PRO A 1 84 ? 2.078 11.940 9.169 1.00 90.75 84 PRO A C 1
ATOM 669 O O . PRO A 1 84 ? 2.453 11.951 10.337 1.00 90.75 84 PRO A O 1
ATOM 672 N N . GLN A 1 85 ? 0.861 12.367 8.823 1.00 91.88 85 GLN A N 1
ATOM 673 C CA . GLN A 1 85 ? -0.075 12.970 9.779 1.00 91.88 85 GLN A CA 1
ATOM 674 C C . GLN A 1 85 ? -1.054 11.976 10.431 1.00 91.88 85 GLN A C 1
ATOM 676 O O . GLN A 1 85 ? -1.720 12.344 11.399 1.00 91.88 85 GLN A O 1
ATOM 681 N N . ILE A 1 86 ? -1.140 10.717 9.969 1.00 90.62 86 ILE A N 1
ATOM 682 C CA . ILE A 1 86 ? -2.051 9.725 10.575 1.00 90.62 86 ILE A CA 1
ATOM 683 C C . ILE A 1 86 ? -1.797 9.541 12.080 1.00 90.62 86 ILE A C 1
ATOM 685 O O . ILE A 1 86 ? -2.781 9.589 12.822 1.00 90.62 86 ILE A O 1
ATOM 689 N N . PRO A 1 87 ? -0.546 9.383 12.573 1.00 89.81 87 PRO A N 1
ATOM 690 C CA . PRO A 1 87 ? -0.300 9.266 14.011 1.00 89.81 87 PRO A CA 1
ATOM 691 C C . PRO A 1 87 ? -0.900 10.436 14.804 1.00 89.81 87 PRO A C 1
ATOM 693 O O . PRO A 1 87 ? -1.590 10.227 15.801 1.00 89.81 87 PRO A O 1
ATOM 696 N N . GLN A 1 88 ? -0.708 11.664 14.312 1.00 92.00 88 GLN A N 1
ATOM 697 C CA . GLN A 1 88 ? -1.225 12.875 14.944 1.00 92.00 88 GLN A CA 1
ATOM 698 C C . GLN A 1 88 ? -2.758 12.909 14.941 1.00 92.00 88 GLN A C 1
ATOM 700 O O . GLN A 1 88 ? -3.372 13.229 15.956 1.00 92.00 88 GLN A O 1
ATOM 705 N N . TRP A 1 89 ? -3.396 12.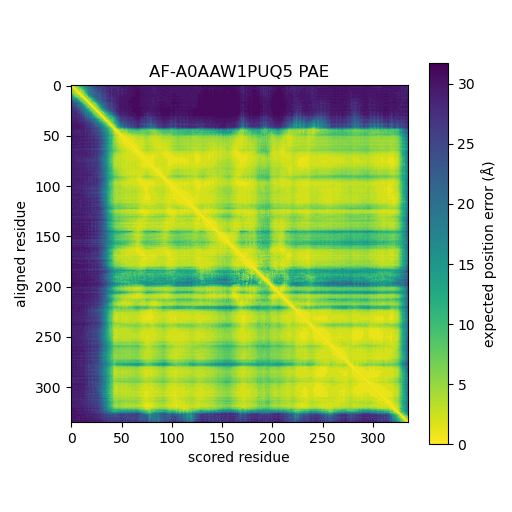562 13.820 1.00 92.50 89 TRP A N 1
ATOM 706 C CA . TRP A 1 89 ? -4.857 12.560 13.714 1.00 92.50 89 TRP A CA 1
ATOM 707 C C . TRP A 1 89 ? -5.523 11.467 14.558 1.00 92.50 89 TRP A C 1
ATOM 709 O O . TRP A 1 89 ? -6.652 11.645 15.022 1.00 92.50 89 TRP A O 1
ATOM 719 N N . CYS A 1 90 ? -4.843 10.335 14.762 1.00 90.44 90 CYS A N 1
ATOM 720 C CA . CYS A 1 90 ? -5.327 9.261 15.627 1.00 90.44 90 CYS A CA 1
ATOM 721 C C . CYS A 1 90 ? -5.326 9.681 17.103 1.00 90.44 90 CYS A C 1
ATOM 723 O O . CYS A 1 90 ? -6.239 9.303 17.845 1.00 90.44 90 CYS A O 1
ATOM 725 N N . GLY A 1 91 ? -4.342 10.481 17.524 1.00 89.56 91 GLY A N 1
ATOM 726 C CA . GLY A 1 91 ? -4.154 10.854 18.923 1.00 89.56 91 GLY A CA 1
ATOM 727 C C . GLY A 1 91 ? -3.943 9.611 19.788 1.00 89.56 91 GLY A C 1
ATOM 728 O O . GLY A 1 91 ? -3.101 8.773 19.487 1.00 89.56 91 GLY A O 1
ATOM 729 N N . SER A 1 92 ? -4.746 9.456 20.841 1.00 88.81 92 SER A N 1
ATOM 730 C CA . SER A 1 92 ? -4.683 8.303 21.752 1.00 88.81 92 SER A CA 1
ATOM 731 C C . SER A 1 92 ? -5.481 7.077 21.290 1.00 88.81 92 SER A C 1
ATOM 733 O O . SER A 1 92 ? -5.552 6.084 22.020 1.00 88.81 92 SER A O 1
ATOM 735 N N . LYS A 1 93 ? -6.119 7.122 20.110 1.00 90.62 93 LYS A N 1
ATOM 736 C CA . LYS A 1 93 ? -6.882 5.975 19.603 1.00 90.62 93 LYS A CA 1
ATOM 737 C C . LYS A 1 93 ? -5.941 4.811 19.282 1.00 90.62 93 LYS A C 1
ATOM 739 O O . LYS A 1 93 ? -4.915 5.033 18.638 1.00 90.62 93 LYS A O 1
ATOM 744 N N . PRO A 1 94 ? -6.300 3.569 19.655 1.00 92.06 94 PRO A N 1
ATOM 745 C CA . PRO A 1 94 ? -5.561 2.394 19.227 1.00 92.06 94 PRO A CA 1
ATOM 746 C C . PRO A 1 94 ? -5.442 2.339 17.704 1.00 92.06 94 PRO A C 1
ATOM 748 O O . PRO A 1 94 ? -6.431 2.505 16.980 1.00 92.06 94 PRO A O 1
ATOM 751 N N . ARG A 1 95 ? -4.226 2.067 17.234 1.00 92.69 95 ARG A N 1
ATOM 752 C CA . ARG A 1 95 ? -3.893 1.981 15.818 1.00 92.69 95 ARG A CA 1
ATOM 753 C C . ARG A 1 95 ? -3.263 0.631 15.520 1.00 92.69 95 ARG A C 1
ATOM 755 O O . ARG A 1 95 ? -2.241 0.289 16.106 1.00 92.69 95 ARG A O 1
ATOM 762 N N . LEU A 1 96 ? -3.879 -0.121 14.616 1.00 94.38 96 LEU A N 1
ATOM 763 C CA . LEU A 1 96 ? -3.379 -1.409 14.147 1.00 94.38 96 LEU A CA 1
ATOM 764 C C . LEU A 1 96 ? -2.734 -1.201 12.776 1.00 94.38 96 LEU A C 1
ATOM 766 O O . LEU A 1 96 ? -3.420 -0.793 11.840 1.00 94.38 96 LEU A O 1
ATOM 770 N N . LEU A 1 97 ? -1.429 -1.456 12.668 1.00 96.56 97 LEU A N 1
ATOM 771 C CA . LEU A 1 97 ? -0.705 -1.381 11.401 1.00 96.56 97 LEU A CA 1
ATOM 772 C C . LEU A 1 97 ? -0.944 -2.668 10.607 1.00 96.56 97 LEU A C 1
ATOM 774 O O . LEU A 1 97 ? -0.632 -3.760 11.075 1.00 96.56 97 LEU A O 1
ATOM 778 N N . VAL A 1 98 ? -1.507 -2.539 9.412 1.00 97.62 98 VAL A N 1
ATOM 779 C CA . VAL A 1 98 ? -1.852 -3.643 8.517 1.00 97.62 98 VAL A CA 1
ATOM 780 C C . VAL A 1 98 ? -0.999 -3.528 7.256 1.00 97.62 98 VAL A C 1
ATOM 782 O O . VAL A 1 98 ? -1.197 -2.605 6.468 1.00 97.62 98 VAL A O 1
ATOM 785 N N . LEU A 1 99 ? -0.073 -4.466 7.046 1.00 98.12 99 LEU A N 1
ATOM 786 C CA . LEU A 1 99 ? 0.639 -4.595 5.773 1.00 98.12 99 LEU A CA 1
ATOM 787 C C . LEU A 1 99 ? -0.111 -5.578 4.883 1.00 98.12 99 LEU A C 1
ATOM 789 O O . LEU A 1 99 ? -0.227 -6.765 5.194 1.00 98.12 99 LEU A O 1
ATOM 793 N N . ASN A 1 100 ? -0.686 -5.047 3.810 1.00 97.88 100 ASN A N 1
ATOM 794 C CA . ASN A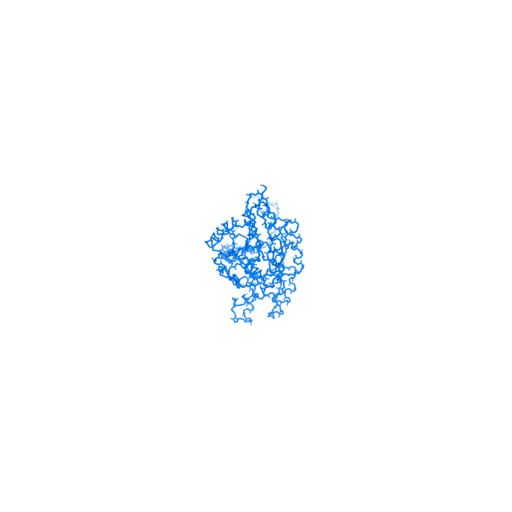 1 100 ? -1.487 -5.782 2.846 1.00 97.88 100 ASN A CA 1
ATOM 795 C C . ASN A 1 100 ? -0.661 -6.153 1.607 1.00 97.88 100 ASN A C 1
ATOM 797 O O . ASN A 1 100 ? 0.381 -5.551 1.367 1.00 97.88 100 ASN A O 1
ATOM 801 N N . ARG A 1 101 ? -1.159 -7.100 0.802 1.00 97.00 101 ARG A N 1
ATOM 802 C CA . ARG A 1 101 ? -0.460 -7.674 -0.365 1.00 97.00 101 ARG A CA 1
ATOM 803 C C . ARG A 1 101 ? 0.800 -8.455 0.031 1.00 97.00 101 ARG A C 1
ATOM 805 O O . ARG A 1 101 ? 1.822 -8.393 -0.645 1.00 97.00 101 ARG A O 1
ATOM 812 N N . VAL A 1 102 ? 0.741 -9.172 1.158 1.00 96.94 102 VAL A N 1
ATOM 813 C CA . VAL A 1 102 ? 1.875 -9.979 1.652 1.00 96.94 102 VAL A CA 1
ATOM 814 C C . VAL A 1 102 ? 2.304 -11.069 0.660 1.00 96.94 102 VAL A C 1
ATOM 816 O O . VAL A 1 102 ? 3.459 -11.467 0.650 1.00 96.94 102 VAL A O 1
ATOM 819 N N . ASP A 1 103 ? 1.395 -11.505 -0.210 1.00 95.88 103 ASP A N 1
ATOM 820 C CA . ASP A 1 103 ? 1.639 -12.429 -1.319 1.00 95.88 103 ASP A CA 1
ATOM 821 C C . ASP A 1 103 ? 2.573 -11.868 -2.405 1.00 95.88 103 ASP A C 1
ATOM 823 O O . ASP A 1 103 ? 3.077 -12.630 -3.225 1.00 95.88 103 ASP A O 1
ATOM 827 N N . MET A 1 104 ? 2.824 -10.555 -2.413 1.00 96.56 104 MET A N 1
ATOM 828 C CA . MET A 1 104 ? 3.677 -9.892 -3.402 1.00 96.56 104 MET A CA 1
ATOM 829 C C . MET A 1 104 ? 5.115 -9.655 -2.929 1.00 96.56 104 MET A C 1
ATOM 831 O O . MET A 1 104 ? 5.910 -9.109 -3.692 1.00 96.56 104 MET A O 1
ATOM 835 N N . ILE A 1 105 ? 5.463 -10.050 -1.702 1.00 96.50 105 ILE A N 1
ATOM 836 C CA . ILE A 1 105 ? 6.819 -9.924 -1.152 1.00 96.50 105 ILE A CA 1
ATOM 837 C C . ILE A 1 105 ? 7.382 -11.289 -0.761 1.00 96.50 105 ILE A C 1
ATOM 839 O O . ILE A 1 105 ? 6.630 -12.228 -0.497 1.00 96.50 105 ILE A O 1
ATOM 843 N N . SER A 1 106 ? 8.709 -11.407 -0.717 1.00 95.56 106 SER A N 1
ATOM 844 C CA . SER A 1 106 ? 9.334 -12.657 -0.298 1.00 95.56 106 SER A CA 1
ATOM 845 C C . SER A 1 106 ? 9.148 -12.893 1.214 1.00 95.56 106 SER A C 1
ATOM 847 O O . SER A 1 106 ? 9.045 -11.933 1.990 1.00 95.56 106 SER A O 1
ATOM 849 N N . PRO A 1 107 ? 9.164 -14.154 1.690 1.00 96.00 107 PRO A N 1
ATOM 850 C CA . PRO A 1 107 ? 9.159 -14.444 3.126 1.00 96.00 107 PRO A CA 1
ATOM 851 C C . PRO A 1 107 ? 10.339 -13.807 3.879 1.00 96.00 107 PRO A C 1
ATOM 853 O O . PRO A 1 107 ? 10.197 -13.425 5.042 1.00 96.00 107 PRO A O 1
ATOM 856 N N . ALA A 1 108 ? 11.493 -13.665 3.218 1.00 95.00 108 ALA A N 1
ATOM 857 C CA . ALA A 1 108 ? 12.669 -13.011 3.785 1.00 95.00 108 ALA A CA 1
ATOM 858 C C . ALA A 1 108 ? 12.417 -11.512 4.017 1.00 95.00 108 ALA A C 1
ATOM 860 O O . ALA A 1 108 ? 12.669 -11.012 5.117 1.00 95.00 108 ALA A O 1
ATOM 861 N N . ASP A 1 109 ? 11.835 -10.818 3.034 1.00 95.38 109 ASP A N 1
ATOM 862 C CA . ASP A 1 109 ? 11.472 -9.400 3.159 1.00 95.38 109 ASP A CA 1
ATOM 863 C C . ASP A 1 109 ? 10.400 -9.196 4.227 1.00 95.38 109 ASP A C 1
ATOM 865 O O . ASP A 1 109 ? 10.497 -8.279 5.046 1.00 95.38 109 ASP A O 1
ATOM 869 N N . GLN A 1 110 ? 9.402 -10.086 4.275 1.00 96.88 110 GLN A N 1
ATOM 870 C CA . GLN A 1 110 ? 8.369 -10.064 5.308 1.00 96.88 110 GLN A CA 1
ATOM 871 C C . GLN A 1 110 ? 8.992 -10.151 6.709 1.00 96.88 110 GLN A C 1
ATOM 873 O O . GLN A 1 110 ? 8.634 -9.373 7.598 1.00 96.88 110 GLN A O 1
ATOM 878 N N . GLN A 1 111 ? 9.941 -11.068 6.914 1.00 96.06 111 GLN A N 1
ATOM 879 C CA . GLN A 1 111 ? 10.627 -11.225 8.196 1.00 96.06 111 GLN A CA 1
ATOM 880 C C . GLN A 1 111 ? 11.508 -10.013 8.531 1.00 96.06 111 GLN A C 1
ATOM 882 O O . GLN A 1 111 ? 11.509 -9.553 9.676 1.00 96.06 111 GLN A O 1
ATOM 887 N N . ALA A 1 112 ? 12.224 -9.461 7.548 1.00 95.69 112 ALA A N 1
ATOM 888 C CA . ALA A 1 112 ? 13.045 -8.269 7.734 1.00 95.69 112 ALA A CA 1
ATOM 889 C C . ALA A 1 112 ? 12.193 -7.066 8.175 1.00 95.69 112 ALA A C 1
ATOM 891 O O . ALA A 1 112 ? 12.522 -6.389 9.153 1.00 95.69 112 ALA A O 1
ATOM 892 N N . TRP A 1 113 ? 11.056 -6.839 7.514 1.00 96.81 113 TRP A N 1
ATOM 893 C CA . TRP A 1 113 ? 10.103 -5.798 7.895 1.00 96.81 113 TRP A CA 1
ATOM 894 C C . TRP A 1 113 ? 9.460 -6.061 9.258 1.00 96.81 113 TRP A C 1
ATOM 896 O O . TRP A 1 113 ? 9.305 -5.128 10.047 1.00 96.81 113 TRP A O 1
ATOM 906 N N . ALA A 1 114 ? 9.124 -7.314 9.580 1.00 95.31 114 ALA A N 1
ATOM 907 C CA . ALA A 1 114 ? 8.592 -7.667 10.895 1.00 95.31 114 ALA A CA 1
ATOM 908 C C . ALA A 1 114 ? 9.572 -7.286 12.017 1.00 95.31 114 ALA A C 1
ATOM 910 O O . ALA A 1 114 ? 9.160 -6.680 13.007 1.00 95.31 114 ALA A O 1
ATOM 911 N N . ASN A 1 115 ? 10.867 -7.566 11.832 1.00 94.69 115 ASN A N 1
ATOM 912 C CA . ASN A 1 115 ? 11.918 -7.185 12.776 1.00 94.69 115 ASN A CA 1
ATOM 913 C C . ASN A 1 115 ? 12.045 -5.658 12.898 1.00 94.69 115 ASN A C 1
ATOM 915 O O . ASN A 1 115 ? 12.094 -5.134 14.011 1.00 94.69 115 ASN A O 1
ATOM 919 N N . TYR A 1 116 ? 12.040 -4.942 11.769 1.00 95.50 116 TYR A N 1
ATOM 920 C CA . TYR A 1 116 ? 12.114 -3.478 11.733 1.00 95.50 116 TYR A CA 1
ATOM 921 C C . TYR A 1 116 ? 10.973 -2.819 12.522 1.00 95.50 116 TYR A C 1
ATOM 923 O O . TYR A 1 116 ? 11.210 -1.971 13.382 1.00 95.50 116 TYR A O 1
ATOM 931 N N . PHE A 1 117 ? 9.725 -3.233 12.290 1.00 94.62 117 PHE A N 1
ATOM 932 C CA . PHE A 1 117 ? 8.578 -2.658 12.997 1.00 94.62 117 PHE A CA 1
ATOM 933 C C . PHE A 1 117 ? 8.490 -3.103 14.464 1.00 94.62 117 PHE A C 1
ATOM 935 O O . PHE A 1 117 ? 8.058 -2.321 15.315 1.00 94.62 117 PHE A O 1
ATOM 942 N N . ALA A 1 118 ? 8.955 -4.314 14.795 1.00 92.25 118 ALA A N 1
ATOM 943 C CA . ALA A 1 118 ? 9.046 -4.776 16.180 1.00 92.25 118 ALA A CA 1
ATOM 944 C C . ALA A 1 118 ? 10.005 -3.910 17.014 1.00 92.25 118 ALA A C 1
ATOM 946 O O . ALA A 1 118 ? 9.658 -3.534 18.135 1.00 92.25 118 ALA A O 1
ATOM 947 N N . GLN A 1 119 ? 11.157 -3.524 16.453 1.00 92.44 119 GLN A N 1
ATOM 948 C CA . GLN A 1 119 ? 12.103 -2.596 17.092 1.00 92.44 119 GLN A CA 1
ATOM 949 C C . GLN A 1 119 ? 11.499 -1.204 17.336 1.00 92.44 119 GLN A C 1
ATOM 951 O O . GLN A 1 119 ? 11.920 -0.499 18.246 1.00 92.44 119 GLN A O 1
ATOM 956 N N . GLN A 1 120 ? 10.482 -0.821 16.562 1.00 89.38 120 GLN A N 1
ATOM 957 C CA . GLN A 1 120 ? 9.741 0.432 16.735 1.00 89.38 120 GLN A CA 1
ATOM 958 C C . GLN A 1 120 ? 8.502 0.293 17.630 1.00 89.38 120 GLN A C 1
ATOM 960 O O . GLN A 1 120 ? 7.711 1.230 17.730 1.00 89.38 120 GLN A O 1
ATOM 965 N N . HIS A 1 121 ? 8.295 -0.869 18.258 1.00 89.12 121 HIS A N 1
ATOM 966 C CA . HIS A 1 121 ? 7.101 -1.179 19.049 1.00 89.12 121 HIS A CA 1
ATOM 967 C C . HIS A 1 121 ? 5.783 -1.017 18.268 1.00 89.12 121 HIS A C 1
ATOM 969 O O . HIS A 1 121 ? 4.737 -0.695 18.837 1.00 89.12 121 HIS A O 1
ATOM 975 N N . LEU A 1 122 ? 5.818 -1.264 16.956 1.00 87.25 122 LEU A N 1
ATOM 976 C CA . LEU A 1 122 ? 4.660 -1.217 16.068 1.00 87.25 122 LEU A CA 1
ATOM 977 C C . LEU A 1 122 ? 4.317 -2.640 15.602 1.00 87.25 122 LEU A C 1
ATOM 979 O O . LEU A 1 122 ? 4.860 -3.103 14.603 1.00 87.25 122 LEU A O 1
ATOM 983 N N . PRO A 1 123 ? 3.429 -3.374 16.296 1.00 86.25 123 PRO A N 1
ATOM 984 C CA . PRO A 1 123 ? 3.035 -4.705 15.853 1.00 86.25 123 PRO A CA 1
ATOM 985 C C . PRO A 1 123 ? 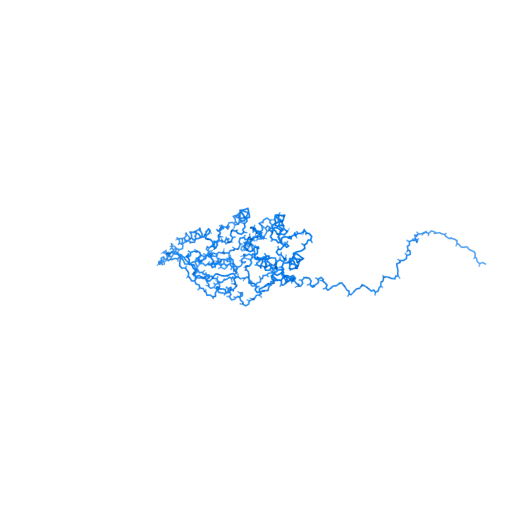2.298 -4.635 14.509 1.00 86.25 123 PRO A C 1
ATOM 987 O O . PRO A 1 123 ? 1.365 -3.846 14.334 1.00 86.25 123 PRO A O 1
ATOM 990 N N . VAL A 1 124 ? 2.710 -5.492 13.576 1.00 95.38 124 VAL A N 1
ATOM 991 C CA . VAL A 1 124 ? 2.187 -5.542 12.206 1.00 95.38 124 VAL A CA 1
ATOM 992 C C . VAL A 1 124 ? 1.237 -6.719 12.028 1.00 95.38 124 VAL A C 1
ATOM 994 O O . VAL A 1 124 ? 1.533 -7.850 12.418 1.00 95.38 124 VAL A O 1
ATOM 997 N N . PHE A 1 125 ? 0.121 -6.469 11.352 1.00 96.94 125 PHE A N 1
ATOM 998 C CA . PHE A 1 125 ? -0.763 -7.501 10.831 1.00 96.94 125 PHE A CA 1
ATOM 999 C C . PHE A 1 125 ? -0.532 -7.683 9.334 1.00 96.94 125 PHE A C 1
ATOM 1001 O O . PHE A 1 125 ? -0.883 -6.828 8.527 1.00 96.94 125 PHE A O 1
ATOM 1008 N N . TRP A 1 126 ? 0.040 -8.824 8.972 1.00 97.50 126 TRP A N 1
ATOM 1009 C CA . TRP A 1 126 ? 0.250 -9.222 7.584 1.00 97.50 126 TRP A CA 1
ATOM 1010 C C . TRP A 1 126 ? -1.040 -9.750 6.977 1.00 97.50 126 TRP A C 1
ATOM 1012 O O . TRP A 1 126 ? -1.675 -10.626 7.568 1.00 97.50 126 TRP A O 1
ATOM 1022 N N . THR A 1 127 ? -1.432 -9.222 5.821 1.00 97.50 127 THR A N 1
ATOM 1023 C CA . THR A 1 127 ? -2.704 -9.559 5.182 1.00 97.50 127 THR A CA 1
ATOM 1024 C C . THR A 1 127 ? -2.596 -9.688 3.669 1.00 97.50 127 THR A C 1
ATOM 1026 O O . THR A 1 127 ? -1.738 -9.077 3.032 1.00 97.50 127 THR A O 1
ATOM 1029 N N . ASN A 1 128 ? -3.513 -10.462 3.097 1.00 95.69 128 ASN A N 1
ATOM 1030 C CA . ASN A 1 128 ? -3.862 -10.380 1.687 1.00 95.69 128 ASN A CA 1
ATOM 1031 C C . ASN A 1 128 ? -5.379 -10.155 1.580 1.00 95.69 128 ASN A C 1
ATOM 1033 O O . ASN A 1 128 ? -6.198 -11.008 1.926 1.00 95.69 128 ASN A O 1
ATOM 1037 N N . GLY A 1 129 ? -5.750 -8.954 1.134 1.00 90.94 129 GLY A N 1
ATOM 1038 C CA . GLY A 1 129 ? -7.135 -8.525 0.956 1.00 90.94 129 GLY A CA 1
ATOM 1039 C C . GLY A 1 129 ? -7.895 -9.260 -0.147 1.00 90.94 129 GLY A C 1
ATOM 1040 O O . GLY A 1 129 ? -9.119 -9.163 -0.177 1.00 90.94 129 GLY A O 1
ATOM 1041 N N . MET A 1 130 ? -7.207 -9.987 -1.031 1.00 88.12 130 MET A N 1
ATOM 1042 C CA . MET A 1 130 ? -7.826 -10.754 -2.115 1.00 88.12 130 MET A CA 1
ATOM 1043 C C . MET A 1 130 ? -8.234 -12.158 -1.656 1.00 88.12 130 MET A C 1
ATOM 1045 O O . MET A 1 130 ? -9.380 -12.556 -1.859 1.00 88.12 130 MET A O 1
ATOM 1049 N N . ASP A 1 131 ? -7.335 -12.897 -0.999 1.00 89.94 131 ASP A N 1
ATOM 1050 C CA . ASP A 1 131 ? -7.585 -14.287 -0.577 1.00 89.94 131 ASP A CA 1
ATOM 1051 C C . ASP A 1 131 ? -8.111 -14.414 0.872 1.00 89.94 131 ASP A C 1
ATOM 1053 O O . ASP A 1 131 ? -8.810 -15.375 1.216 1.00 89.94 131 ASP A O 1
ATOM 1057 N N . GLY A 1 132 ? -7.894 -13.401 1.718 1.00 90.25 132 GLY A N 1
ATOM 1058 C CA . GLY A 1 132 ? -8.288 -13.375 3.129 1.00 90.25 132 GLY A CA 1
ATOM 1059 C C . GLY A 1 132 ? -7.218 -13.767 4.141 1.00 90.25 132 GLY A C 1
ATOM 1060 O O . GLY A 1 132 ? -7.519 -13.834 5.339 1.00 90.25 132 GLY A O 1
ATOM 1061 N N . THR A 1 133 ? -5.981 -13.988 3.710 1.00 94.00 133 THR A N 1
ATOM 1062 C CA . THR A 1 133 ? -4.850 -14.300 4.582 1.00 94.00 133 THR A CA 1
ATOM 1063 C C . THR A 1 133 ? -4.693 -13.223 5.653 1.00 94.00 133 THR A C 1
ATOM 1065 O O . THR A 1 133 ? -4.756 -12.026 5.378 1.00 94.00 133 THR A O 1
ATOM 1068 N N . GLY A 1 134 ? -4.535 -13.647 6.911 1.00 92.69 134 GLY A N 1
ATOM 1069 C CA . GLY A 1 134 ? -4.265 -12.769 8.058 1.00 92.69 134 GLY A CA 1
ATOM 1070 C C . GLY A 1 134 ? -5.424 -11.881 8.534 1.00 92.69 134 GLY A C 1
ATOM 1071 O O . GLY A 1 134 ? -5.391 -11.401 9.668 1.00 92.69 134 GLY A O 1
ATOM 1072 N N . ILE A 1 135 ? -6.490 -11.731 7.746 1.00 89.88 135 ILE A N 1
ATOM 1073 C CA . ILE A 1 135 ? -7.615 -10.832 8.035 1.00 89.88 135 ILE A CA 1
ATOM 1074 C C . ILE A 1 135 ? -8.280 -11.143 9.387 1.00 89.88 135 ILE A C 1
ATOM 1076 O O . ILE A 1 135 ? -8.551 -10.243 10.182 1.00 89.88 135 ILE A O 1
ATOM 1080 N N . THR A 1 136 ? -8.481 -12.423 9.709 1.00 89.50 136 THR A N 1
ATOM 1081 C CA . THR A 1 136 ? -9.093 -12.841 10.984 1.00 89.50 136 THR A CA 1
ATOM 1082 C C . THR A 1 136 ? -8.288 -12.374 12.203 1.00 89.50 136 THR A C 1
ATOM 1084 O O . THR A 1 136 ? -8.868 -12.076 13.249 1.00 89.50 136 THR A O 1
ATOM 1087 N N . LYS A 1 137 ? -6.954 -12.263 12.089 1.00 93.44 137 LYS A N 1
ATOM 1088 C CA . LYS A 1 137 ? -6.099 -11.753 13.175 1.00 93.44 137 LYS A CA 1
ATOM 1089 C C . LYS A 1 137 ? -6.359 -10.263 13.425 1.00 93.44 137 LYS A C 1
ATOM 1091 O O . LYS A 1 137 ? -6.456 -9.867 14.584 1.00 93.44 137 LYS A O 1
ATOM 1096 N N . VAL A 1 138 ? -6.560 -9.476 12.363 1.00 92.50 138 VAL A N 1
ATOM 1097 C CA . VAL A 1 138 ? -6.919 -8.047 12.454 1.00 92.50 138 VAL A CA 1
ATOM 1098 C C . VAL A 1 138 ? -8.255 -7.870 13.175 1.00 92.50 138 VAL A C 1
ATOM 1100 O O . VAL A 1 138 ? -8.349 -7.076 14.109 1.00 92.50 138 VAL A O 1
ATOM 1103 N N . VAL A 1 139 ? -9.275 -8.656 12.806 1.00 89.00 139 VAL A N 1
ATOM 1104 C CA . VAL A 1 139 ? -10.599 -8.608 13.459 1.00 89.00 139 VAL A CA 1
ATOM 1105 C C . VAL A 1 139 ? -10.491 -8.935 14.935 1.00 89.00 139 VAL A C 1
ATOM 1107 O O . VAL A 1 139 ? -11.002 -8.191 15.765 1.00 89.00 139 VAL A O 1
ATOM 1110 N N . ARG A 1 140 ? -9.809 -10.032 15.280 1.00 91.06 140 ARG A N 1
ATOM 1111 C CA . ARG A 1 140 ? -9.635 -10.433 16.681 1.00 91.06 140 ARG A CA 1
ATOM 1112 C C . ARG A 1 140 ? -8.924 -9.351 17.487 1.00 91.06 140 ARG A C 1
ATOM 1114 O O . ARG A 1 140 ? -9.350 -9.070 18.602 1.00 91.06 140 ARG A O 1
ATOM 1121 N N . ALA A 1 141 ? -7.900 -8.711 16.925 1.00 92.38 141 ALA A N 1
ATOM 1122 C CA . ALA A 1 141 ? -7.218 -7.597 17.574 1.00 92.38 141 ALA A CA 1
ATOM 1123 C C . ALA A 1 141 ? -8.160 -6.400 17.788 1.00 92.38 141 ALA A C 1
ATOM 1125 O O . ALA A 1 141 ? -8.282 -5.919 18.916 1.00 92.38 141 ALA A O 1
ATOM 1126 N N . ALA A 1 142 ? -8.908 -5.983 16.762 1.00 90.06 142 ALA A N 1
ATOM 1127 C CA . ALA A 1 142 ? -9.882 -4.893 16.869 1.00 90.06 142 ALA A CA 1
ATOM 1128 C C . ALA A 1 142 ? -10.994 -5.194 17.894 1.00 90.06 142 ALA A C 1
ATOM 1130 O O . ALA A 1 142 ? -11.338 -4.345 18.716 1.00 90.06 142 ALA A O 1
ATOM 1131 N N . VAL A 1 143 ? -11.512 -6.424 17.907 1.00 88.19 143 VAL A N 1
ATOM 1132 C CA . VAL A 1 143 ? -12.525 -6.873 18.872 1.00 88.19 143 VAL A CA 1
ATOM 1133 C C . VAL A 1 143 ? -11.933 -7.012 20.273 1.00 88.19 143 VAL A C 1
ATOM 1135 O O . VAL A 1 143 ? -12.615 -6.720 21.246 1.00 88.19 143 VAL A O 1
ATOM 1138 N N . SER A 1 144 ? -10.666 -7.385 20.443 1.00 90.19 144 SER A N 1
ATOM 1139 C CA . SER A 1 144 ? -10.057 -7.447 21.781 1.00 90.19 144 SER A CA 1
ATOM 1140 C C . SER A 1 144 ? -10.006 -6.067 22.454 1.00 90.19 144 SER A C 1
ATOM 1142 O O . SER A 1 144 ? -10.267 -5.947 23.654 1.00 90.19 144 SER A O 1
ATOM 1144 N N . LEU A 1 145 ? -9.799 -5.011 21.657 1.00 85.62 145 LEU A N 1
ATOM 1145 C CA . LEU A 1 145 ? -9.859 -3.621 22.107 1.00 85.62 145 LEU A CA 1
ATOM 1146 C C . LEU A 1 145 ? -11.278 -3.212 22.543 1.00 85.62 145 LEU A C 1
ATOM 1148 O O . LEU A 1 145 ? -11.419 -2.335 23.400 1.00 85.62 145 LEU A O 1
ATOM 1152 N N . SER A 1 146 ? -12.322 -3.890 22.038 1.00 80.00 146 SER A N 1
ATOM 1153 C CA . SER A 1 146 ? -13.722 -3.650 22.428 1.00 80.00 146 SER A CA 1
ATOM 1154 C C . SER A 1 146 ? -13.951 -3.773 23.921 1.00 80.00 146 SER A C 1
ATOM 1156 O O . SER A 1 146 ? -14.724 -2.996 24.475 1.00 80.00 146 SER A O 1
ATOM 1158 N N . LYS A 1 147 ? -13.260 -4.708 24.582 1.00 83.50 147 LYS A N 1
ATOM 1159 C CA . LYS A 1 147 ? -13.448 -4.975 26.007 1.00 83.50 147 LYS A CA 1
ATOM 1160 C C . LYS A 1 147 ? -13.083 -3.741 26.822 1.00 83.50 147 LYS A C 1
ATOM 1162 O O . LYS A 1 147 ? -13.897 -3.257 27.597 1.00 83.50 147 LYS A O 1
ATOM 1167 N N . SER A 1 148 ? -11.906 -3.168 26.572 1.00 87.56 148 SER A N 1
ATOM 1168 C CA . SER A 1 148 ? -11.455 -1.948 27.255 1.00 87.56 148 SER A CA 1
ATOM 1169 C C . SER A 1 148 ? -12.366 -0.751 26.955 1.00 87.56 148 SER A C 1
ATOM 1171 O O . SER A 1 148 ? -12.735 -0.003 27.863 1.00 87.56 148 SER A O 1
ATOM 1173 N N . ILE A 1 149 ? -12.789 -0.591 25.695 1.00 87.56 149 ILE A N 1
ATOM 1174 C CA . ILE A 1 149 ? -13.678 0.502 25.277 1.00 87.56 149 ILE A CA 1
ATOM 1175 C C . ILE A 1 149 ? -15.050 0.385 25.953 1.00 87.56 149 ILE A C 1
ATOM 1177 O O . ILE A 1 149 ? -15.530 1.351 26.548 1.00 87.56 149 ILE A O 1
ATOM 1181 N N . ASN A 1 150 ? -15.680 -0.789 25.896 1.00 89.56 150 ASN A N 1
ATOM 1182 C CA . ASN A 1 150 ? -17.003 -1.013 26.470 1.00 89.56 150 ASN A CA 1
ATOM 1183 C C . ASN A 1 150 ? -16.979 -0.989 28.001 1.00 89.56 150 ASN A C 1
ATOM 1185 O O . ASN A 1 150 ? -17.898 -0.424 28.580 1.00 89.56 150 ASN A O 1
ATOM 1189 N N . SER A 1 151 ? -15.917 -1.458 28.664 1.00 90.88 151 SER A N 1
ATOM 1190 C CA . SER A 1 151 ? -15.771 -1.289 30.117 1.00 90.88 151 SER A CA 1
ATOM 1191 C C . SER A 1 151 ? -15.773 0.188 30.525 1.00 90.88 151 SER A C 1
ATOM 1193 O O . SER A 1 151 ? -16.495 0.573 31.444 1.00 90.88 151 SER A O 1
ATOM 1195 N N . LYS A 1 152 ? -15.044 1.051 29.799 1.00 88.44 152 LYS A N 1
ATOM 1196 C CA . LYS A 1 152 ? -15.058 2.508 30.041 1.00 88.44 152 LYS A CA 1
ATOM 1197 C C . LYS A 1 152 ? -16.430 3.134 29.778 1.00 88.44 152 LYS A C 1
ATOM 1199 O O . LYS A 1 152 ? -16.793 4.101 30.442 1.00 88.44 152 LYS A O 1
ATOM 1204 N N . ARG A 1 153 ? -17.186 2.614 28.807 1.00 91.81 153 ARG A N 1
ATOM 1205 C CA . ARG A 1 153 ? -18.559 3.057 28.513 1.00 91.81 153 ARG A CA 1
ATOM 1206 C C . ARG A 1 153 ? -19.519 2.662 29.634 1.00 91.81 153 ARG A C 1
ATOM 1208 O O . ARG A 1 153 ? -20.228 3.533 30.130 1.00 91.81 153 ARG A O 1
ATOM 1215 N N . SER A 1 154 ? -19.483 1.407 30.074 1.00 92.88 154 SER A N 1
ATOM 1216 C CA . SER A 1 154 ? -20.306 0.906 31.178 1.00 92.88 154 SER A CA 1
ATOM 1217 C C . SER A 1 154 ? -20.024 1.651 32.483 1.00 92.88 154 SER A C 1
ATOM 1219 O O . SER A 1 154 ? -20.961 2.022 33.178 1.00 92.88 154 SER A O 1
ATOM 1221 N N . ALA A 1 155 ? -18.756 1.975 32.768 1.00 93.88 155 ALA A N 1
ATOM 1222 C CA . ALA A 1 155 ? -18.376 2.802 33.919 1.00 93.88 155 ALA A CA 1
ATOM 1223 C C . ALA A 1 155 ? -18.985 4.221 33.888 1.00 93.88 155 ALA A C 1
ATOM 1225 O O . ALA A 1 155 ? -19.085 4.875 34.919 1.00 93.88 155 ALA A O 1
ATOM 1226 N N . ARG A 1 156 ? -19.411 4.696 32.711 1.00 94.56 156 ARG A N 1
ATOM 1227 C CA . ARG A 1 156 ? -20.122 5.971 32.511 1.00 94.56 156 ARG A CA 1
ATOM 1228 C C . ARG A 1 156 ? -21.640 5.785 32.359 1.00 94.56 156 ARG A C 1
ATOM 1230 O O . ARG A 1 156 ? -22.313 6.696 31.892 1.00 94.56 156 ARG A O 1
ATOM 1237 N N . GLY A 1 157 ? -22.172 4.599 32.666 1.00 93.81 157 GLY A N 1
ATOM 1238 C CA . GLY A 1 157 ? -23.596 4.270 32.526 1.00 93.81 157 GLY A CA 1
ATOM 1239 C C . GLY A 1 157 ? -24.076 4.083 31.081 1.00 93.81 157 GLY A C 1
ATOM 1240 O O . GLY A 1 157 ? -25.278 4.029 30.827 1.00 93.81 157 GLY A O 1
ATOM 1241 N N . LEU A 1 158 ? -23.166 3.990 30.106 1.00 93.19 158 LEU A N 1
ATOM 1242 C CA . LEU A 1 158 ? -23.521 3.820 28.697 1.00 93.19 158 LEU A CA 1
ATOM 1243 C C . LEU A 1 158 ? -23.644 2.337 28.341 1.00 93.19 158 LEU A C 1
ATOM 1245 O O . LEU A 1 158 ? -22.794 1.528 28.707 1.00 93.19 158 LEU A O 1
ATOM 1249 N N . LYS A 1 159 ? -24.651 1.994 27.527 1.00 91.38 159 LYS A N 1
ATOM 1250 C CA . LYS A 1 159 ? -24.810 0.632 27.001 1.00 91.38 159 LYS A CA 1
ATOM 1251 C C . LYS A 1 159 ? -23.602 0.219 26.134 1.00 91.38 159 LYS A C 1
ATOM 1253 O O . LYS A 1 159 ? -23.058 1.062 25.390 1.00 91.38 159 LYS A O 1
ATOM 1258 N N . PRO A 1 160 ? -23.198 -1.065 26.195 1.00 89.12 160 PRO A N 1
ATOM 1259 C CA . PRO A 1 160 ? -22.174 -1.606 25.312 1.00 89.12 160 PRO A CA 1
ATOM 1260 C C . PRO A 1 160 ? -22.643 -1.544 23.855 1.00 89.12 160 PRO A C 1
ATOM 1262 O O . PRO A 1 160 ? -23.839 -1.604 23.564 1.00 89.12 160 PRO A O 1
ATOM 1265 N N . ARG A 1 161 ? -21.691 -1.399 22.934 1.00 91.62 161 ARG A N 1
ATOM 1266 C CA . ARG A 1 161 ? -21.945 -1.443 21.488 1.00 91.62 161 ARG A CA 1
ATOM 1267 C C . ARG A 1 161 ? -20.788 -2.109 20.748 1.00 91.62 161 ARG A C 1
ATOM 1269 O O . ARG A 1 161 ? -19.702 -2.253 21.310 1.00 91.62 161 ARG A O 1
ATOM 1276 N N . ALA A 1 162 ? -21.013 -2.431 19.476 1.00 90.94 162 ALA A N 1
ATOM 1277 C CA . ALA A 1 162 ? -19.954 -2.823 18.552 1.00 90.94 162 ALA A CA 1
ATOM 1278 C C . ALA A 1 162 ? -18.852 -1.753 18.500 1.00 90.94 162 ALA A C 1
ATOM 1280 O O . ALA A 1 162 ? -19.145 -0.550 18.545 1.00 90.94 162 ALA A O 1
ATOM 1281 N N . VAL A 1 163 ? -17.595 -2.186 18.403 1.00 92.12 163 VAL A N 1
ATOM 1282 C CA . VAL A 1 163 ? -16.454 -1.299 18.152 1.00 92.12 163 VAL A CA 1
ATOM 1283 C C . VAL A 1 163 ? -16.571 -0.727 16.763 1.00 92.12 163 VAL A C 1
ATOM 1285 O O . VAL A 1 163 ? -16.864 -1.446 15.818 1.00 92.12 163 VAL A O 1
ATOM 1288 N N . ARG A 1 164 ? -16.298 0.564 16.636 1.00 94.44 164 ARG A N 1
ATOM 1289 C CA . ARG A 1 164 ? -16.225 1.230 15.345 1.00 94.44 164 ARG A CA 1
ATOM 1290 C C . ARG A 1 164 ? -14.769 1.353 14.938 1.00 94.44 164 ARG A C 1
ATOM 1292 O O . ARG A 1 164 ? -13.991 1.988 15.646 1.00 94.44 164 ARG A O 1
ATOM 1299 N N . ALA A 1 165 ? -14.403 0.767 13.812 1.00 94.12 165 ALA A N 1
ATOM 1300 C CA . ALA A 1 165 ? -13.084 0.904 13.220 1.00 94.12 165 ALA A CA 1
ATOM 1301 C C . ALA A 1 165 ? -13.163 1.623 11.871 1.00 94.12 165 ALA A C 1
ATOM 1303 O O . ALA A 1 165 ? -14.204 1.628 11.219 1.00 94.12 165 ALA A O 1
ATOM 1304 N N . VAL A 1 166 ? -12.057 2.215 11.435 1.00 94.25 166 VAL A N 1
ATOM 1305 C CA . VAL A 1 166 ? -11.910 2.769 10.081 1.00 94.25 166 VAL A CA 1
ATOM 1306 C C . VAL A 1 166 ? -10.635 2.247 9.445 1.00 94.25 166 VAL A C 1
ATOM 1308 O O . VAL A 1 166 ? -9.595 2.206 10.104 1.00 94.25 166 VAL A O 1
ATOM 1311 N N . ALA A 1 167 ? -10.714 1.855 8.175 1.00 93.62 167 ALA A N 1
ATOM 1312 C CA . ALA A 1 167 ? -9.537 1.546 7.373 1.00 93.62 167 ALA A CA 1
ATOM 1313 C C . ALA A 1 167 ? -9.008 2.828 6.719 1.00 93.62 167 ALA A C 1
ATOM 1315 O O . ALA A 1 167 ? -9.728 3.492 5.975 1.00 93.62 167 ALA A O 1
ATOM 1316 N N . VAL A 1 168 ? -7.753 3.176 6.993 1.00 93.94 168 VAL A N 1
ATOM 1317 C CA . VAL A 1 168 ? -7.091 4.395 6.503 1.00 93.94 168 VAL A CA 1
ATOM 1318 C C . VAL A 1 168 ? -5.802 4.034 5.781 1.00 93.94 168 VAL A C 1
ATOM 1320 O O . VAL A 1 168 ? -5.195 3.014 6.081 1.00 93.94 168 VAL A O 1
ATOM 1323 N N . GLY A 1 169 ? -5.382 4.860 4.830 1.00 94.50 169 GLY A N 1
ATOM 1324 C CA . GLY A 1 169 ? -4.166 4.632 4.053 1.00 94.50 169 GLY A CA 1
ATOM 1325 C C . GLY A 1 169 ? -4.235 5.302 2.687 1.00 94.50 169 GLY A C 1
ATOM 1326 O O . GLY A 1 169 ? -5.245 5.927 2.341 1.00 94.50 169 GLY A O 1
ATOM 1327 N N . PHE A 1 170 ? -3.176 5.127 1.902 1.00 94.19 170 PHE A N 1
ATOM 1328 C CA . PHE A 1 170 ? -3.073 5.655 0.542 1.00 94.19 170 PHE A CA 1
ATOM 1329 C C . PHE A 1 170 ? -4.185 5.093 -0.367 1.00 94.19 170 PHE A C 1
ATOM 1331 O O . PHE A 1 170 ? -4.860 4.113 -0.013 1.00 94.19 170 PHE A O 1
ATOM 1338 N N . PRO A 1 171 ? -4.478 5.719 -1.519 1.00 91.56 171 PRO A N 1
ATOM 1339 C CA . PRO A 1 171 ? -5.312 5.108 -2.550 1.00 91.56 171 PRO A CA 1
ATOM 1340 C C . PRO A 1 171 ? -4.839 3.690 -2.898 1.00 91.56 171 PRO A C 1
ATOM 1342 O O . PRO A 1 171 ? -3.679 3.352 -2.735 1.00 91.56 171 PRO A O 1
ATOM 1345 N N . ASN A 1 172 ? -5.768 2.836 -3.328 1.00 92.81 172 ASN A N 1
ATOM 1346 C CA . ASN A 1 172 ? -5.495 1.501 -3.873 1.00 92.81 172 ASN A CA 1
ATOM 1347 C C . ASN A 1 172 ? -4.739 0.462 -3.010 1.00 92.81 172 ASN A C 1
ATOM 1349 O O . ASN A 1 172 ? -4.840 -0.709 -3.359 1.00 92.81 172 ASN A O 1
ATOM 1353 N N . VAL A 1 173 ? -4.159 0.781 -1.843 1.00 95.38 173 VAL A N 1
ATOM 1354 C CA . VAL A 1 173 ? -3.446 -0.170 -0.939 1.00 95.38 173 VAL A CA 1
ATOM 1355 C C . VAL A 1 173 ? -4.271 -1.385 -0.463 1.00 95.38 173 VAL A C 1
ATOM 1357 O O . VAL A 1 173 ? -3.779 -2.267 0.235 1.00 95.38 173 VAL A O 1
ATOM 1360 N N . GLY A 1 174 ? -5.555 -1.452 -0.827 1.00 92.69 174 GLY A N 1
ATOM 1361 C CA . GLY A 1 1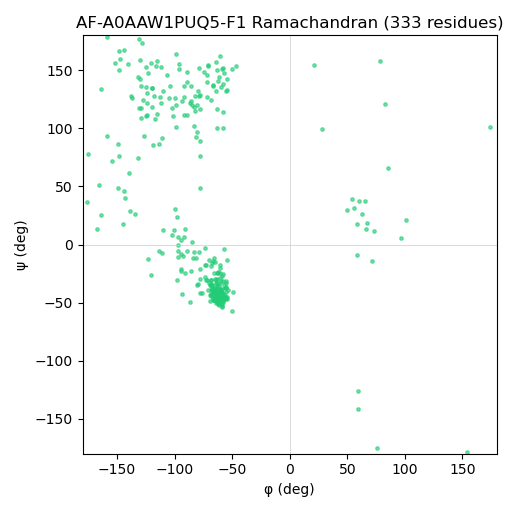74 ? -6.423 -2.614 -0.628 1.00 92.69 174 GLY A CA 1
ATOM 1362 C C . GLY A 1 174 ? -7.382 -2.519 0.557 1.00 92.69 174 GLY A C 1
ATOM 1363 O O . GLY A 1 174 ? -7.907 -3.539 0.987 1.00 92.69 174 GLY A O 1
ATOM 1364 N N . LYS A 1 175 ? -7.677 -1.306 1.045 1.00 92.94 175 LYS A N 1
ATOM 1365 C CA . LYS A 1 175 ? -8.670 -1.044 2.112 1.00 92.94 175 LYS A CA 1
ATOM 1366 C C . LYS A 1 175 ? -10.025 -1.716 1.840 1.00 92.94 175 LYS A C 1
ATOM 1368 O O . LYS A 1 175 ? -10.468 -2.551 2.622 1.00 92.94 175 LYS A O 1
ATOM 1373 N N . SER A 1 176 ? -10.648 -1.422 0.698 1.00 90.06 176 SER A N 1
ATOM 1374 C CA . SER A 1 176 ? -11.954 -1.988 0.332 1.00 90.06 176 SER A CA 1
ATOM 1375 C C . SER A 1 176 ? -11.894 -3.492 0.046 1.00 90.06 176 SER A C 1
ATOM 1377 O O . SER A 1 176 ? -12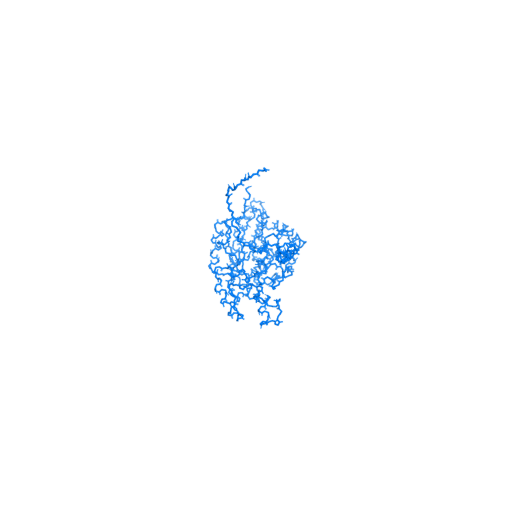.862 -4.194 0.318 1.00 90.06 176 SER A O 1
ATOM 1379 N N . ALA A 1 177 ? -10.763 -4.009 -0.457 1.00 91.12 177 ALA A N 1
ATOM 1380 C CA . ALA A 1 177 ? -10.565 -5.448 -0.657 1.00 91.12 177 ALA A CA 1
ATOM 1381 C C . ALA A 1 177 ? -10.541 -6.186 0.691 1.00 91.12 177 ALA A C 1
ATOM 1383 O O . ALA A 1 177 ? -11.309 -7.125 0.892 1.00 91.12 177 ALA A O 1
ATOM 1384 N N . LEU A 1 178 ? -9.768 -5.672 1.656 1.00 90.88 178 LEU A N 1
ATOM 1385 C CA . LEU A 1 178 ? -9.763 -6.165 3.035 1.00 90.88 178 LEU A CA 1
ATOM 1386 C C . LEU A 1 178 ? -11.176 -6.157 3.635 1.00 90.88 178 LEU A C 1
ATOM 1388 O O . LEU A 1 178 ? -11.603 -7.163 4.196 1.00 90.88 178 LEU A O 1
ATOM 1392 N N . ILE A 1 179 ? -11.933 -5.065 3.474 1.00 89.25 179 ILE A N 1
ATOM 1393 C CA . ILE A 1 179 ? -13.307 -4.955 3.994 1.00 89.25 179 ILE A CA 1
ATOM 1394 C C . ILE A 1 179 ? -14.266 -5.937 3.314 1.00 89.25 179 ILE A C 1
ATOM 1396 O O . ILE A 1 179 ? -15.028 -6.614 3.998 1.00 89.25 179 ILE A O 1
ATOM 1400 N N . ASN A 1 180 ? -14.226 -6.069 1.990 1.00 89.19 180 ASN A N 1
ATOM 1401 C CA . ASN A 1 180 ? -15.058 -7.036 1.267 1.00 89.19 180 ASN A CA 1
ATOM 1402 C C . ASN A 1 180 ? -14.792 -8.465 1.723 1.00 89.19 180 ASN A C 1
ATOM 1404 O O . ASN A 1 180 ? -15.715 -9.257 1.936 1.00 89.19 180 ASN A O 1
ATOM 1408 N N . ARG A 1 181 ? -13.515 -8.789 1.912 1.00 89.00 181 ARG A N 1
ATOM 1409 C CA . ARG A 1 181 ? -13.120 -10.114 2.352 1.00 89.00 181 ARG A CA 1
ATOM 1410 C C . ARG A 1 181 ? -13.558 -10.391 3.789 1.00 89.00 181 ARG A C 1
ATOM 1412 O O . ARG A 1 181 ? -13.980 -11.510 4.073 1.00 89.00 181 ARG A O 1
ATOM 1419 N N . LEU A 1 182 ? -13.566 -9.370 4.649 1.00 82.44 182 LEU A N 1
ATOM 1420 C CA . LEU A 1 182 ? -14.084 -9.443 6.019 1.00 82.44 182 LEU A CA 1
ATOM 1421 C C . LEU A 1 182 ? -15.566 -9.816 6.102 1.00 82.44 182 LEU A C 1
ATOM 1423 O O . LEU A 1 182 ? -15.952 -10.569 6.992 1.00 82.44 182 LEU A O 1
ATOM 1427 N N . VAL A 1 183 ? -16.397 -9.312 5.189 1.00 82.94 183 VAL A N 1
ATOM 1428 C CA . VAL A 1 183 ? -17.834 -9.643 5.160 1.00 82.94 183 VAL A CA 1
ATOM 1429 C C . VAL A 1 183 ? -18.192 -10.797 4.237 1.00 82.94 183 VAL A C 1
ATOM 1431 O O . VAL A 1 183 ? -19.372 -11.115 4.086 1.00 82.94 183 VAL A O 1
ATOM 1434 N N . ASN A 1 184 ? -17.187 -11.429 3.626 1.00 80.12 184 ASN A N 1
ATOM 1435 C CA . ASN A 1 184 ? -17.341 -12.515 2.661 1.00 80.12 184 ASN A CA 1
ATOM 1436 C C . ASN A 1 184 ? -18.345 -12.193 1.533 1.00 80.12 184 ASN A C 1
ATOM 1438 O O . ASN A 1 184 ? -19.042 -13.073 1.029 1.00 80.12 184 ASN A O 1
ATOM 1442 N N . LYS A 1 185 ? -18.467 -10.907 1.185 1.00 78.50 185 LYS A N 1
ATOM 1443 C CA . LYS A 1 185 ? -19.400 -10.362 0.191 1.00 78.50 185 LYS A CA 1
ATOM 1444 C C . LYS A 1 185 ? -18.801 -9.093 -0.408 1.00 78.50 185 LYS A C 1
ATOM 1446 O O . LYS A 1 185 ? -18.015 -8.399 0.231 1.00 78.50 185 LYS A O 1
ATOM 1451 N N . ARG A 1 186 ? -19.221 -8.736 -1.621 1.00 76.69 186 ARG A N 1
ATOM 1452 C CA . ARG A 1 186 ? -18.845 -7.463 -2.253 1.00 76.69 186 ARG A CA 1
ATOM 1453 C C . ARG A 1 186 ? -19.680 -6.312 -1.676 1.00 76.69 186 ARG A C 1
ATOM 1455 O O . ARG A 1 186 ? -20.642 -5.869 -2.292 1.00 76.69 186 ARG A O 1
ATOM 1462 N N . ALA A 1 187 ? -19.349 -5.880 -0.460 1.00 71.88 187 ALA A N 1
ATOM 1463 C CA . ALA A 1 187 ? -20.059 -4.810 0.245 1.00 71.88 187 ALA A CA 1
ATOM 1464 C C . ALA A 1 187 ? -19.561 -3.400 -0.106 1.00 71.88 187 ALA A C 1
ATOM 1466 O O . ALA A 1 187 ? -20.315 -2.441 0.040 1.00 71.88 187 ALA A O 1
ATOM 1467 N N . CYS A 1 188 ? -18.330 -3.271 -0.583 1.00 74.50 188 CYS A N 1
ATOM 1468 C CA . CYS A 1 188 ? -17.694 -2.045 -1.043 1.00 74.50 188 CYS A CA 1
ATOM 1469 C C . CYS A 1 188 ? -17.230 -2.218 -2.492 1.00 74.50 188 CYS A C 1
ATOM 1471 O O . CYS A 1 188 ? -16.809 -3.306 -2.902 1.00 74.50 188 CYS A O 1
ATOM 1473 N N . ASP A 1 189 ? -17.255 -1.140 -3.270 1.00 75.25 189 ASP A N 1
ATOM 1474 C CA . ASP A 1 189 ? -16.618 -1.154 -4.581 1.00 75.25 189 ASP A CA 1
ATOM 1475 C C . ASP A 1 189 ? -15.102 -1.241 -4.399 1.00 75.25 189 ASP A C 1
ATOM 1477 O O . ASP A 1 189 ? -14.494 -0.444 -3.688 1.00 75.25 189 ASP A O 1
ATOM 1481 N N . SER A 1 190 ? -14.488 -2.247 -5.017 1.00 72.69 190 SER A N 1
ATOM 1482 C CA . SER A 1 190 ? -13.048 -2.465 -4.959 1.00 72.69 190 SER A CA 1
ATOM 1483 C C . SER A 1 190 ? -12.529 -2.635 -6.376 1.00 72.69 190 SER A C 1
ATOM 1485 O O . SER A 1 190 ? -12.819 -3.619 -7.053 1.00 72.69 190 SER A O 1
ATOM 1487 N N . ALA A 1 191 ? -11.811 -1.618 -6.831 1.00 70.06 191 ALA A N 1
ATOM 1488 C CA . ALA A 1 191 ? -11.047 -1.610 -8.064 1.00 70.06 191 ALA A CA 1
ATOM 1489 C C . ALA A 1 191 ? -9.829 -0.702 -7.839 1.00 70.06 191 ALA A C 1
ATOM 1491 O O . ALA A 1 191 ? -9.932 0.244 -7.053 1.00 70.06 191 ALA A O 1
ATOM 1492 N N . PRO A 1 192 ? -8.692 -0.958 -8.504 1.00 63.81 192 PRO A N 1
ATOM 1493 C CA . PRO A 1 192 ? -7.464 -0.185 -8.333 1.00 63.81 192 PRO A CA 1
ATOM 1494 C C . PRO A 1 192 ? -7.534 1.158 -9.083 1.00 63.81 192 PRO A C 1
ATOM 1496 O O . PRO A 1 192 ? -6.647 1.509 -9.848 1.00 63.81 192 PRO A O 1
ATOM 1499 N N . LYS A 1 193 ? -8.628 1.904 -8.906 1.00 67.12 193 LYS A N 1
ATOM 1500 C CA . LYS A 1 193 ? -8.856 3.213 -9.520 1.00 67.12 193 LYS A CA 1
ATOM 1501 C C . LYS A 1 193 ? -9.157 4.238 -8.420 1.00 67.12 193 LYS A C 1
ATOM 1503 O O . LYS A 1 193 ? -9.963 3.956 -7.526 1.00 67.12 193 LYS A O 1
ATOM 1508 N N . PRO A 1 194 ? -8.568 5.446 -8.462 1.00 59.59 194 PRO A N 1
ATOM 1509 C CA . PRO A 1 194 ? -8.924 6.512 -7.534 1.00 59.59 194 PRO A CA 1
ATOM 1510 C C . PRO A 1 194 ? -10.408 6.845 -7.589 1.00 59.59 194 PRO A C 1
ATOM 1512 O O . PRO A 1 194 ? -11.044 6.786 -8.640 1.00 59.59 194 PRO A O 1
ATOM 1515 N N . GLY A 1 195 ? -10.959 7.240 -6.443 1.00 65.31 195 GLY A N 1
ATOM 1516 C CA . GLY A 1 195 ? -12.346 7.689 -6.370 1.00 65.31 195 GLY A CA 1
ATOM 1517 C C . GLY A 1 195 ? -13.380 6.593 -6.642 1.00 65.31 195 GLY A C 1
ATOM 1518 O O . GLY A 1 195 ? -14.526 6.925 -6.938 1.00 65.31 195 GLY A O 1
ATOM 1519 N N . VAL A 1 196 ? -13.008 5.309 -6.550 1.00 62.75 196 VAL A N 1
ATOM 1520 C CA . VAL A 1 196 ? -13.961 4.184 -6.523 1.00 62.75 196 VAL A CA 1
ATOM 1521 C C . VAL A 1 196 ? -14.790 4.240 -5.238 1.00 62.75 196 VAL A C 1
ATOM 1523 O O . VAL A 1 196 ? -16.017 4.247 -5.287 1.00 62.75 196 VAL A O 1
ATOM 1526 N N . THR A 1 197 ? -14.138 4.420 -4.089 1.00 60.19 197 THR A N 1
ATOM 1527 C CA . THR A 1 197 ? -14.818 4.683 -2.815 1.00 60.19 197 THR A CA 1
ATOM 1528 C C . THR A 1 197 ? -15.263 6.149 -2.762 1.00 60.19 197 THR A C 1
ATOM 1530 O O . THR A 1 197 ? -14.516 7.026 -2.333 1.00 60.19 197 THR A O 1
ATOM 1533 N N . ARG A 1 198 ? -16.479 6.436 -3.250 1.00 57.81 198 ARG A N 1
ATOM 1534 C CA . ARG A 1 198 ? -17.056 7.802 -3.304 1.00 57.81 198 ARG A CA 1
ATOM 1535 C C . ARG A 1 198 ? -17.864 8.178 -2.067 1.00 57.81 198 ARG A C 1
ATOM 1537 O O . ARG A 1 198 ? -18.030 9.361 -1.776 1.00 57.81 198 ARG A O 1
ATOM 1544 N N . GLN A 1 199 ? -18.391 7.180 -1.363 1.00 64.38 199 GLN A N 1
ATOM 1545 C CA . GLN A 1 199 ? -19.253 7.349 -0.200 1.00 64.38 199 GLN A CA 1
ATOM 1546 C C . GLN A 1 199 ? -18.750 6.486 0.948 1.00 64.38 199 GLN A C 1
ATOM 1548 O O . GLN A 1 199 ? -18.291 5.364 0.751 1.00 64.38 199 GLN A O 1
ATOM 1553 N N . LEU A 1 200 ? -18.858 7.033 2.150 1.00 70.38 200 LEU A N 1
ATOM 1554 C CA . LEU A 1 200 ? -18.528 6.336 3.380 1.00 70.38 200 LEU A CA 1
ATOM 1555 C C . LEU A 1 200 ? -19.598 5.289 3.659 1.00 70.38 200 LEU A C 1
ATOM 1557 O O . LEU A 1 200 ? -20.787 5.612 3.695 1.00 70.38 200 LEU A O 1
ATOM 1561 N N . ARG A 1 201 ? -19.177 4.045 3.872 1.00 77.06 201 ARG A N 1
ATOM 1562 C CA . ARG A 1 201 ? -20.085 2.937 4.161 1.00 77.06 201 ARG A CA 1
ATOM 1563 C C . ARG A 1 201 ? -19.642 2.229 5.429 1.00 77.06 201 ARG A C 1
ATOM 1565 O O . ARG A 1 201 ? -18.500 1.787 5.528 1.00 77.06 201 ARG A O 1
ATOM 1572 N N . TRP A 1 202 ? -20.565 2.129 6.382 1.00 87.19 202 TRP A N 1
ATOM 1573 C CA . TRP A 1 202 ? -20.405 1.263 7.541 1.00 87.19 202 TRP A CA 1
ATOM 1574 C C . TRP A 1 202 ? -20.739 -0.167 7.153 1.00 87.19 202 TRP A C 1
ATOM 1576 O O . TRP A 1 202 ? -21.771 -0.440 6.539 1.00 87.19 202 TRP A O 1
ATOM 1586 N N . VAL A 1 203 ? -19.856 -1.071 7.538 1.00 88.00 203 VAL A N 1
ATOM 1587 C CA . VAL A 1 203 ? -19.943 -2.490 7.254 1.00 88.00 203 VAL A CA 1
ATOM 1588 C C . VAL A 1 203 ? -19.887 -3.230 8.586 1.00 88.00 203 VAL A C 1
ATOM 1590 O O . VAL A 1 203 ? -18.863 -3.229 9.267 1.00 88.00 203 VAL A O 1
ATOM 1593 N N . ARG A 1 204 ? -21.008 -3.842 8.977 1.00 88.38 204 ARG A N 1
ATOM 1594 C CA . ARG A 1 204 ? -21.110 -4.641 10.204 1.00 88.38 204 ARG A CA 1
ATOM 1595 C C . ARG A 1 204 ? -20.482 -6.018 9.974 1.00 88.38 204 ARG A C 1
ATOM 1597 O O . ARG A 1 204 ? -20.846 -6.717 9.031 1.00 88.38 204 ARG A O 1
ATOM 1604 N N . ILE A 1 205 ? -19.582 -6.420 10.865 1.00 85.44 205 ILE A N 1
ATOM 1605 C CA . ILE A 1 205 ? -18.935 -7.734 10.890 1.00 85.44 205 ILE A CA 1
ATOM 1606 C C . ILE A 1 205 ? -19.342 -8.430 12.189 1.00 85.44 205 ILE A C 1
ATOM 1608 O O . ILE A 1 205 ? -18.905 -8.060 13.281 1.00 85.44 205 ILE A O 1
ATOM 1612 N N . GLY A 1 206 ? -20.199 -9.444 12.067 1.00 82.12 206 GLY A N 1
ATOM 1613 C CA . GLY A 1 206 ? -20.780 -10.122 13.225 1.00 82.12 206 GLY A CA 1
ATOM 1614 C C . GLY A 1 206 ? -21.578 -9.161 14.116 1.00 82.12 206 GLY A C 1
ATOM 1615 O O . GLY A 1 206 ? -22.269 -8.274 13.619 1.00 82.12 206 GLY A O 1
ATOM 1616 N N . GLY A 1 207 ? -21.492 -9.338 15.437 1.00 82.38 207 GLY A N 1
ATOM 1617 C CA . GLY A 1 207 ? -22.155 -8.474 16.422 1.00 82.38 207 GLY A CA 1
ATOM 1618 C C . GLY A 1 207 ? -21.279 -7.342 16.970 1.00 82.38 207 GLY A C 1
ATOM 1619 O O . GLY A 1 207 ? -21.815 -6.318 17.392 1.00 82.38 207 GLY A O 1
ATOM 1620 N N . ASP A 1 208 ? -19.955 -7.491 16.905 1.00 85.88 208 ASP A N 1
ATOM 1621 C CA . ASP A 1 208 ? -19.027 -6.754 17.774 1.00 85.88 208 ASP A CA 1
ATOM 1622 C C . ASP A 1 208 ? -18.165 -5.708 17.056 1.00 85.88 208 ASP A C 1
ATOM 1624 O O . ASP A 1 208 ? -17.463 -4.943 17.722 1.00 85.88 208 ASP A O 1
ATOM 1628 N N . LEU A 1 209 ? -18.209 -5.646 15.721 1.00 90.25 209 LEU A N 1
ATOM 1629 C CA . LEU A 1 209 ? -17.365 -4.754 14.926 1.00 90.25 209 LEU A CA 1
ATOM 1630 C C . LEU A 1 209 ? -18.145 -4.099 13.778 1.00 90.25 209 LEU A C 1
ATOM 1632 O O . LEU A 1 209 ? -18.763 -4.776 12.964 1.00 90.25 209 LEU A O 1
ATOM 1636 N N . ASP A 1 210 ? -18.059 -2.778 13.692 1.00 93.06 210 ASP A N 1
ATOM 1637 C CA . ASP A 1 210 ? -18.482 -1.954 12.564 1.00 93.06 210 ASP A CA 1
ATOM 1638 C C . ASP A 1 210 ? -17.222 -1.357 11.919 1.00 93.06 210 ASP A C 1
ATOM 1640 O O . ASP A 1 210 ? -16.467 -0.657 12.594 1.00 93.06 210 ASP A O 1
ATOM 1644 N N . ILE A 1 211 ? -16.976 -1.604 10.630 1.00 92.38 211 ILE A N 1
ATOM 1645 C CA . ILE A 1 211 ? -15.845 -1.014 9.897 1.00 92.38 211 ILE A CA 1
ATOM 1646 C C . ILE A 1 211 ? -16.344 0.004 8.885 1.00 92.38 211 ILE A C 1
ATOM 1648 O O . ILE A 1 211 ? -17.248 -0.267 8.100 1.00 92.38 211 ILE A O 1
ATOM 1652 N N . LEU A 1 212 ? -15.720 1.171 8.891 1.00 91.12 212 LEU A N 1
ATOM 1653 C CA . LEU A 1 212 ? -15.917 2.218 7.911 1.00 91.12 212 LEU A CA 1
ATOM 1654 C C . LEU A 1 212 ? -14.889 2.094 6.782 1.00 91.12 212 LEU A C 1
ATOM 1656 O O . LEU A 1 212 ? -13.680 2.136 7.038 1.00 91.12 212 LEU A O 1
ATOM 1660 N N . ASP A 1 213 ? -15.370 1.992 5.542 1.00 85.56 213 ASP A N 1
ATOM 1661 C CA . ASP A 1 213 ? -14.522 2.150 4.356 1.00 85.56 213 ASP A CA 1
ATOM 1662 C C . ASP A 1 213 ? -14.348 3.640 4.039 1.00 85.56 213 ASP A C 1
ATOM 1664 O O . ASP A 1 213 ? -15.325 4.335 3.738 1.00 85.56 213 ASP A O 1
ATOM 1668 N N . ALA A 1 214 ? -13.115 4.137 4.147 1.00 82.81 214 ALA A N 1
ATOM 1669 C CA . ALA A 1 214 ? -12.766 5.527 3.880 1.00 82.81 214 ALA A CA 1
ATOM 1670 C C . ALA A 1 214 ? -11.991 5.659 2.556 1.00 82.81 214 ALA A C 1
ATOM 1672 O O . ALA A 1 214 ? -11.189 4.781 2.213 1.00 82.81 214 ALA A O 1
ATOM 1673 N N . PRO A 1 215 ? -12.185 6.764 1.807 1.00 79.75 215 PRO A N 1
ATOM 1674 C CA . PRO A 1 215 ? -11.386 7.028 0.616 1.00 79.75 215 PRO A CA 1
ATOM 1675 C C . PRO A 1 215 ? -9.891 7.080 0.965 1.00 79.75 215 PRO A C 1
ATOM 1677 O O . PRO A 1 215 ? -9.507 7.413 2.086 1.00 79.75 215 PRO A O 1
ATOM 1680 N N . GLY A 1 216 ? -9.038 6.736 -0.004 1.00 86.38 216 GLY A N 1
ATOM 1681 C CA . GLY A 1 216 ? -7.591 6.872 0.162 1.00 86.38 216 GLY A CA 1
ATOM 1682 C C . GLY A 1 216 ? -7.190 8.329 0.378 1.00 86.38 216 GLY A C 1
ATOM 1683 O O . GLY A 1 216 ? -7.747 9.216 -0.268 1.00 86.38 216 GLY A O 1
ATOM 1684 N N . VAL A 1 217 ? -6.231 8.564 1.272 1.00 89.31 217 VAL A N 1
ATOM 1685 C CA . VAL A 1 217 ? -5.749 9.910 1.606 1.00 89.31 217 VAL A CA 1
ATOM 1686 C C . VAL A 1 217 ? -4.266 10.008 1.295 1.00 89.31 217 VAL A C 1
ATOM 1688 O O . VAL A 1 217 ? -3.494 9.109 1.621 1.00 89.31 217 VAL A O 1
ATOM 1691 N N . LEU A 1 218 ? -3.903 11.108 0.648 1.00 89.62 218 LEU A N 1
ATOM 1692 C CA . LEU A 1 218 ? -2.536 11.495 0.329 1.00 89.62 218 LEU A CA 1
ATOM 1693 C C . LEU A 1 218 ? -2.182 12.741 1.151 1.00 89.62 218 LEU A C 1
ATOM 1695 O O . LEU A 1 218 ? -3.085 13.507 1.490 1.00 89.62 218 LEU A O 1
ATOM 1699 N N . PRO A 1 219 ? -0.905 12.975 1.468 1.00 87.94 219 PRO A N 1
ATOM 1700 C CA . PRO A 1 219 ? -0.484 14.223 2.095 1.00 87.94 219 PRO A CA 1
ATOM 1701 C C . PRO A 1 219 ? -0.541 15.395 1.100 1.00 87.94 219 PRO A C 1
ATOM 1703 O O . PRO A 1 219 ? -0.264 15.237 -0.087 1.00 87.94 219 PRO A O 1
ATOM 1706 N N . MET A 1 220 ? -0.872 16.592 1.597 1.00 80.56 220 MET A N 1
ATOM 1707 C CA . MET A 1 220 ? -0.977 17.822 0.789 1.00 80.56 220 MET A CA 1
ATOM 1708 C C . MET A 1 220 ? 0.344 18.263 0.147 1.00 80.56 220 MET A C 1
ATOM 1710 O O . MET A 1 220 ? 0.342 18.835 -0.939 1.00 80.56 220 MET A O 1
ATOM 1714 N N . SER A 1 221 ? 1.463 18.017 0.829 1.00 75.12 221 SER A N 1
ATOM 1715 C CA . SER A 1 221 ? 2.812 18.234 0.311 1.00 75.12 221 SER A CA 1
ATOM 1716 C C . SER A 1 221 ? 3.518 16.892 0.309 1.00 75.12 221 SER A C 1
ATOM 1718 O O . SER A 1 221 ? 3.676 16.264 1.358 1.00 75.12 221 SER A O 1
ATOM 1720 N N . PHE A 1 222 ? 3.904 16.450 -0.882 1.00 76.12 222 PHE A N 1
ATOM 1721 C CA . PHE A 1 222 ? 4.645 15.219 -1.077 1.00 76.12 222 PHE A CA 1
ATOM 1722 C C . PHE A 1 222 ? 5.898 15.532 -1.885 1.00 76.12 222 PHE A C 1
ATOM 1724 O O . PHE A 1 222 ? 5.859 15.632 -3.108 1.00 76.12 222 PHE A O 1
ATOM 1731 N N . ASN A 1 223 ? 6.987 15.776 -1.158 1.00 76.50 223 ASN A N 1
ATOM 1732 C CA . ASN A 1 223 ? 8.248 16.255 -1.729 1.00 76.50 223 ASN A CA 1
ATOM 1733 C C . ASN A 1 223 ? 9.243 15.114 -1.981 1.00 76.50 223 ASN A C 1
ATOM 1735 O O . ASN A 1 223 ? 10.270 15.329 -2.618 1.00 76.50 223 ASN A O 1
ATOM 1739 N N . ASP A 1 224 ? 8.955 13.915 -1.471 1.00 86.94 224 ASP A N 1
ATOM 1740 C CA . ASP A 1 224 ? 9.768 12.730 -1.712 1.00 86.94 224 ASP A CA 1
ATOM 1741 C C . ASP A 1 224 ? 9.406 12.142 -3.078 1.00 86.94 224 ASP A C 1
ATOM 1743 O O . ASP A 1 224 ? 8.410 11.429 -3.236 1.00 86.94 224 ASP A O 1
ATOM 1747 N N . GLN A 1 225 ? 10.210 12.498 -4.080 1.00 85.56 225 GLN A N 1
ATOM 1748 C CA . GLN A 1 225 ? 10.012 12.024 -5.442 1.00 85.56 225 GLN A CA 1
ATOM 1749 C C . GLN A 1 225 ? 10.159 10.509 -5.521 1.00 85.56 225 GLN A C 1
ATOM 1751 O O . GLN A 1 225 ? 9.298 9.878 -6.119 1.00 85.56 225 GLN A O 1
ATOM 1756 N N . ILE A 1 226 ? 11.154 9.907 -4.857 1.00 89.19 226 ILE A N 1
ATOM 1757 C CA . ILE A 1 226 ? 11.387 8.453 -4.885 1.00 89.19 226 ILE A CA 1
ATOM 1758 C C . ILE A 1 226 ? 10.162 7.711 -4.342 1.00 89.19 226 ILE A C 1
ATOM 1760 O O . ILE A 1 226 ? 9.681 6.757 -4.959 1.00 89.19 226 ILE A O 1
ATOM 1764 N N . ALA A 1 227 ? 9.602 8.179 -3.223 1.00 91.19 227 ALA A N 1
ATOM 1765 C CA . ALA A 1 227 ? 8.359 7.627 -2.697 1.00 91.19 227 ALA A CA 1
ATOM 1766 C C . ALA A 1 227 ? 7.191 7.796 -3.687 1.00 91.19 227 ALA A C 1
ATOM 1768 O O . ALA A 1 227 ? 6.356 6.901 -3.813 1.00 91.19 227 ALA A O 1
ATOM 1769 N N . ALA A 1 228 ? 7.139 8.901 -4.439 1.00 91.56 228 ALA A N 1
ATOM 1770 C CA . ALA A 1 228 ? 6.085 9.144 -5.427 1.00 91.56 228 ALA A CA 1
ATOM 1771 C C . ALA A 1 228 ? 6.189 8.164 -6.597 1.00 91.56 228 ALA A C 1
ATOM 1773 O O . ALA A 1 228 ? 5.179 7.593 -7.013 1.00 91.56 228 ALA A O 1
ATOM 1774 N N . GLN A 1 229 ? 7.411 7.914 -7.074 1.00 93.06 229 GLN A N 1
ATOM 1775 C CA . GLN A 1 229 ? 7.664 6.926 -8.116 1.00 93.06 229 GLN A CA 1
ATOM 1776 C C . GLN A 1 229 ? 7.235 5.534 -7.645 1.00 93.06 229 GLN A C 1
ATOM 1778 O O . GLN A 1 229 ? 6.464 4.868 -8.327 1.00 93.06 229 GLN A O 1
ATOM 1783 N N . ARG A 1 230 ? 7.634 5.127 -6.433 1.00 95.81 230 ARG A N 1
ATOM 1784 C CA . ARG A 1 230 ? 7.231 3.850 -5.821 1.00 95.81 230 ARG A CA 1
ATOM 1785 C C . ARG A 1 230 ? 5.713 3.689 -5.732 1.00 95.81 230 ARG A C 1
ATOM 1787 O O . ARG A 1 230 ? 5.187 2.637 -6.094 1.00 95.81 230 ARG A O 1
ATOM 1794 N N . LEU A 1 231 ? 4.992 4.732 -5.315 1.00 95.62 231 LEU A N 1
ATOM 1795 C CA . LEU A 1 231 ? 3.526 4.727 -5.301 1.00 95.62 231 LEU A CA 1
ATOM 1796 C C . LEU A 1 231 ? 2.942 4.494 -6.704 1.00 95.62 231 LEU A C 1
ATOM 1798 O O . LEU A 1 231 ? 1.980 3.734 -6.846 1.00 95.62 231 LEU A O 1
ATOM 1802 N N . ALA A 1 232 ? 3.519 5.111 -7.739 1.00 95.62 232 ALA A N 1
ATOM 1803 C CA . ALA A 1 232 ? 3.118 4.886 -9.127 1.00 95.62 232 ALA A CA 1
ATOM 1804 C C . ALA A 1 232 ? 3.410 3.441 -9.570 1.00 95.62 232 ALA A C 1
ATOM 1806 O O . ALA A 1 232 ? 2.516 2.753 -10.066 1.00 95.62 232 ALA A O 1
ATOM 1807 N N . MET A 1 233 ? 4.617 2.929 -9.310 1.00 97.00 233 MET A N 1
ATOM 1808 C CA . MET A 1 233 ? 5.026 1.554 -9.636 1.00 97.00 233 MET A CA 1
ATOM 1809 C C . MET A 1 233 ? 4.068 0.521 -9.021 1.00 97.00 233 MET A C 1
ATOM 1811 O O . MET A 1 233 ? 3.566 -0.375 -9.708 1.00 97.00 233 MET A O 1
ATOM 1815 N N . CYS A 1 234 ? 3.727 0.700 -7.743 1.00 96.88 234 CYS A N 1
ATOM 1816 C CA . CYS A 1 234 ? 2.849 -0.184 -6.977 1.00 96.88 234 CYS A CA 1
ATOM 1817 C C . CYS A 1 234 ? 1.346 0.005 -7.256 1.00 96.88 234 CYS A C 1
ATOM 1819 O O . CYS A 1 234 ? 0.545 -0.817 -6.805 1.00 96.88 234 CYS A O 1
ATOM 1821 N N . ASN A 1 235 ? 0.954 1.008 -8.047 1.00 95.25 235 ASN A N 1
ATOM 1822 C CA . ASN A 1 235 ? -0.439 1.407 -8.277 1.00 95.25 235 ASN A CA 1
ATOM 1823 C C . ASN A 1 235 ? -1.179 1.848 -6.998 1.00 95.25 235 ASN A C 1
ATOM 1825 O O . ASN A 1 235 ? -2.362 1.552 -6.830 1.00 95.25 235 ASN A O 1
ATOM 1829 N N . ASP A 1 236 ? -0.488 2.549 -6.097 1.00 94.94 236 ASP A N 1
ATOM 1830 C CA . ASP A 1 236 ? -1.036 3.107 -4.846 1.00 94.94 236 ASP A CA 1
ATOM 1831 C C . ASP A 1 236 ? -1.425 4.596 -4.964 1.00 94.94 236 ASP A C 1
ATOM 1833 O O . ASP A 1 236 ? -1.848 5.246 -4.006 1.00 94.94 236 ASP A O 1
ATOM 1837 N N . ILE A 1 237 ? -1.350 5.129 -6.182 1.00 91.19 237 ILE A N 1
ATOM 1838 C CA . ILE A 1 237 ? -1.932 6.402 -6.616 1.00 91.19 237 ILE A CA 1
ATOM 1839 C C . ILE A 1 237 ? -2.700 6.187 -7.924 1.00 91.19 237 ILE A C 1
ATOM 1841 O O . ILE A 1 237 ? -2.759 5.082 -8.456 1.00 91.19 237 ILE A O 1
ATOM 1845 N N . GLY A 1 238 ? -3.345 7.234 -8.428 1.00 85.75 238 GLY A N 1
ATOM 1846 C CA . GLY A 1 238 ? -4.111 7.141 -9.663 1.00 85.75 238 GLY A CA 1
ATOM 1847 C C . GLY A 1 238 ? -3.282 7.005 -10.917 1.00 85.75 238 GLY A C 1
ATOM 1848 O O . GLY A 1 238 ? -2.326 7.743 -11.069 1.00 85.75 238 GLY A O 1
ATOM 1849 N N . GLU A 1 239 ? -3.730 6.160 -11.844 1.00 84.81 239 GLU A N 1
ATOM 1850 C CA . GLU A 1 239 ? -3.141 6.018 -13.187 1.00 84.81 239 GLU A CA 1
ATOM 1851 C C . GLU A 1 239 ? -3.091 7.355 -13.945 1.00 84.81 239 GLU A C 1
ATOM 1853 O O . GLU A 1 239 ? -2.121 7.637 -14.625 1.00 84.81 239 GLU A O 1
ATOM 1858 N N . ALA A 1 240 ? -4.067 8.250 -13.743 1.00 84.81 240 ALA A N 1
ATOM 1859 C CA . ALA A 1 240 ? -4.042 9.593 -14.338 1.00 84.81 240 ALA A CA 1
ATOM 1860 C C . ALA A 1 240 ? -2.910 10.498 -13.809 1.00 84.81 240 ALA A C 1
ATOM 1862 O O . ALA A 1 240 ? -2.691 11.576 -14.351 1.00 84.81 240 ALA A O 1
ATOM 1863 N N . ALA A 1 241 ? -2.231 10.099 -12.729 1.00 86.69 241 ALA A N 1
ATOM 1864 C CA . ALA A 1 241 ? -1.167 10.886 -12.127 1.00 86.69 241 ALA A CA 1
ATOM 1865 C C . ALA A 1 241 ? 0.192 10.672 -12.804 1.00 86.69 241 ALA A C 1
ATOM 1867 O O . ALA A 1 241 ? 1.103 11.422 -12.484 1.00 86.69 241 ALA A O 1
ATOM 1868 N N . TYR A 1 242 ? 0.370 9.675 -13.675 1.00 91.50 242 TYR A N 1
ATOM 1869 C CA . TYR A 1 242 ? 1.680 9.337 -14.234 1.00 91.50 242 TYR A CA 1
ATOM 1870 C C . TYR A 1 242 ? 1.589 8.781 -15.660 1.00 91.50 242 TYR A C 1
ATOM 1872 O O . TYR A 1 242 ? 0.512 8.434 -16.133 1.00 91.50 242 TYR A O 1
ATOM 1880 N N . VAL A 1 243 ? 2.737 8.709 -16.338 1.00 93.88 243 VAL A N 1
ATOM 1881 C CA . VAL A 1 243 ? 2.900 8.080 -17.660 1.00 93.88 243 VAL A CA 1
ATOM 1882 C C . VAL A 1 243 ? 3.476 6.676 -17.458 1.00 93.88 243 VAL A C 1
ATOM 1884 O O . VAL A 1 243 ? 4.506 6.534 -16.793 1.00 93.88 243 VAL A O 1
ATOM 1887 N N . ASP A 1 244 ? 2.828 5.636 -17.992 1.00 95.56 244 ASP A N 1
ATOM 1888 C CA . ASP A 1 244 ? 3.172 4.237 -17.702 1.00 95.56 244 ASP A CA 1
ATOM 1889 C C . ASP A 1 244 ? 4.581 3.882 -18.194 1.00 95.56 244 ASP A C 1
ATOM 1891 O O . ASP A 1 244 ? 5.314 3.180 -17.499 1.00 95.56 244 ASP A O 1
ATOM 1895 N N . SER A 1 245 ? 4.985 4.376 -19.368 1.00 97.00 245 SER A N 1
ATOM 1896 C CA . SER A 1 245 ? 6.328 4.145 -19.924 1.00 97.00 245 SER A CA 1
ATOM 1897 C C . SER A 1 245 ? 7.447 4.708 -19.043 1.00 97.00 245 SER A C 1
ATOM 1899 O O . SER A 1 245 ? 8.418 4.000 -18.778 1.00 97.00 245 SER A O 1
ATOM 1901 N N . LEU A 1 246 ? 7.288 5.926 -18.514 1.00 96.06 246 LEU A N 1
ATOM 1902 C CA . LEU A 1 246 ? 8.275 6.543 -17.618 1.00 96.06 246 LEU A CA 1
ATOM 1903 C C . LEU A 1 246 ? 8.352 5.821 -16.268 1.00 96.06 246 LEU A C 1
ATOM 1905 O O . LEU A 1 246 ? 9.437 5.546 -15.762 1.00 96.06 246 LEU A O 1
ATOM 1909 N N . VAL A 1 247 ? 7.201 5.452 -15.696 1.00 96.94 247 VAL A N 1
ATOM 1910 C CA . VAL A 1 247 ? 7.165 4.710 -14.426 1.00 96.94 247 VAL A CA 1
ATOM 1911 C C . VAL A 1 247 ? 7.726 3.299 -14.593 1.00 96.94 247 VAL A C 1
ATOM 1913 O O . VAL A 1 247 ? 8.372 2.793 -13.678 1.00 96.94 247 VAL A O 1
ATOM 1916 N N . ALA A 1 248 ? 7.511 2.660 -15.746 1.00 97.56 248 ALA A N 1
ATOM 1917 C CA . ALA A 1 248 ? 8.108 1.367 -16.062 1.00 97.56 248 ALA A CA 1
ATOM 1918 C C . ALA A 1 248 ? 9.633 1.455 -16.198 1.00 97.56 248 ALA A C 1
ATOM 1920 O O . ALA A 1 248 ? 10.324 0.586 -15.674 1.00 97.56 248 ALA A O 1
ATOM 1921 N N . ALA A 1 249 ? 10.151 2.502 -16.843 1.00 97.25 249 ALA A N 1
ATOM 1922 C CA . ALA A 1 249 ? 11.587 2.753 -16.918 1.00 97.25 249 ALA A CA 1
ATOM 1923 C C . ALA A 1 249 ? 12.192 2.903 -15.513 1.00 97.25 249 ALA A C 1
ATOM 1925 O O . ALA A 1 249 ? 13.054 2.117 -15.126 1.00 97.25 249 ALA A O 1
ATOM 1926 N N . ALA A 1 250 ? 11.632 3.800 -14.695 1.00 96.25 250 ALA A N 1
ATOM 1927 C CA . ALA A 1 250 ? 12.080 4.002 -13.317 1.00 96.25 250 ALA A CA 1
ATOM 1928 C C . ALA A 1 250 ? 11.948 2.734 -12.450 1.00 96.25 250 ALA A C 1
ATOM 1930 O O . ALA A 1 250 ? 12.754 2.508 -11.544 1.00 96.25 250 ALA A O 1
ATOM 1931 N N . LEU A 1 251 ? 10.935 1.893 -12.703 1.00 97.06 251 LEU A N 1
ATOM 1932 C CA . LEU A 1 251 ? 10.798 0.597 -12.039 1.00 97.06 251 LEU A CA 1
ATOM 1933 C C . LEU A 1 251 ? 11.984 -0.303 -12.377 1.00 97.06 251 LEU A C 1
ATOM 1935 O O . LEU A 1 251 ? 12.565 -0.877 -11.465 1.00 97.06 251 LEU A O 1
ATOM 1939 N N . LEU A 1 252 ? 12.342 -0.432 -13.655 1.00 96.62 252 LEU A N 1
ATOM 1940 C CA . LEU A 1 252 ? 13.466 -1.268 -14.078 1.00 96.62 252 LEU A CA 1
ATOM 1941 C C . LEU A 1 252 ? 14.779 -0.783 -13.458 1.00 96.62 252 LEU A C 1
ATOM 1943 O O . LEU A 1 252 ? 15.490 -1.602 -12.880 1.00 96.62 252 LEU A O 1
ATOM 1947 N N . ASP A 1 253 ? 15.029 0.530 -13.465 1.00 94.81 253 ASP A N 1
ATOM 1948 C CA . ASP A 1 253 ? 16.195 1.134 -12.803 1.00 94.81 253 ASP A CA 1
ATOM 1949 C C . ASP A 1 253 ? 16.209 0.838 -11.293 1.00 94.81 253 ASP A C 1
ATOM 1951 O O . ASP A 1 253 ? 17.238 0.499 -10.709 1.00 94.81 253 ASP A O 1
ATOM 1955 N N . THR A 1 254 ? 15.040 0.897 -10.647 1.00 94.12 254 THR A N 1
ATOM 1956 C CA . THR A 1 254 ? 14.901 0.551 -9.225 1.00 94.12 254 THR A CA 1
ATOM 1957 C C . THR A 1 254 ? 15.182 -0.929 -8.977 1.00 94.12 254 THR A C 1
ATOM 1959 O O . THR A 1 254 ? 15.833 -1.267 -7.993 1.00 94.12 254 THR A O 1
ATOM 1962 N N . LEU A 1 255 ? 14.693 -1.815 -9.847 1.00 92.94 255 LEU A N 1
ATOM 1963 C CA . LEU A 1 255 ? 14.828 -3.261 -9.701 1.00 92.94 255 LEU A CA 1
ATOM 1964 C C . LEU A 1 255 ? 16.278 -3.731 -9.864 1.00 92.94 255 LEU A C 1
ATOM 1966 O O . LEU A 1 255 ? 16.715 -4.589 -9.099 1.00 92.94 255 LEU A O 1
ATOM 1970 N N . VAL A 1 256 ? 17.040 -3.158 -10.800 1.00 91.25 256 VAL A N 1
ATOM 1971 C CA . VAL A 1 256 ? 18.466 -3.502 -10.975 1.00 91.25 256 VAL A CA 1
ATOM 1972 C C . VAL A 1 256 ? 19.358 -2.953 -9.861 1.00 91.25 256 VAL A C 1
ATOM 1974 O O . VAL A 1 256 ? 20.464 -3.446 -9.663 1.00 91.25 256 VAL A O 1
ATOM 1977 N N . ALA A 1 257 ? 18.875 -1.973 -9.094 1.00 90.81 257 ALA A N 1
ATOM 1978 C CA . ALA A 1 257 ? 19.557 -1.470 -7.905 1.00 90.81 257 ALA A CA 1
ATOM 1979 C C . ALA A 1 257 ? 19.299 -2.321 -6.643 1.00 90.81 257 ALA A C 1
ATOM 1981 O O . ALA A 1 257 ? 19.899 -2.058 -5.596 1.00 90.81 257 ALA A O 1
ATOM 1982 N N . LEU A 1 258 ? 18.406 -3.319 -6.701 1.00 91.06 258 LEU A N 1
ATOM 1983 C CA . LEU A 1 258 ? 18.129 -4.201 -5.565 1.00 91.06 258 LEU A CA 1
ATOM 1984 C C . LEU A 1 258 ? 19.212 -5.285 -5.407 1.00 91.06 258 LEU A C 1
ATOM 1986 O O . LEU A 1 258 ? 19.796 -5.731 -6.394 1.00 91.06 258 LEU A O 1
ATOM 1990 N N . PRO A 1 259 ? 19.452 -5.795 -4.180 1.00 90.25 259 PRO A N 1
ATOM 1991 C CA . PRO A 1 259 ? 20.465 -6.829 -3.936 1.00 90.25 259 PRO A CA 1
ATOM 1992 C C . PRO A 1 259 ? 20.272 -8.125 -4.740 1.00 90.25 259 PRO A C 1
ATOM 1994 O O . PRO A 1 259 ? 21.232 -8.845 -4.991 1.00 90.25 259 PRO A O 1
ATOM 1997 N N . ASN A 1 260 ? 19.036 -8.430 -5.138 1.00 88.81 260 ASN A N 1
ATOM 1998 C CA . ASN A 1 260 ? 18.660 -9.599 -5.931 1.00 88.81 260 ASN A CA 1
ATOM 1999 C C . ASN A 1 260 ? 18.519 -9.290 -7.436 1.00 88.81 260 ASN A C 1
ATOM 2001 O O . ASN A 1 260 ? 17.811 -10.007 -8.144 1.00 88.81 260 ASN A O 1
ATOM 2005 N N . ALA A 1 261 ? 19.182 -8.240 -7.933 1.00 90.12 261 ALA A N 1
ATOM 2006 C CA . ALA A 1 261 ? 19.159 -7.853 -9.343 1.00 90.12 261 ALA A CA 1
ATOM 2007 C C . ALA A 1 261 ? 19.431 -9.003 -10.338 1.00 90.12 261 ALA A C 1
ATOM 2009 O O . ALA A 1 261 ? 18.693 -9.075 -11.322 1.00 90.12 261 ALA A O 1
ATOM 2010 N N . PRO A 1 262 ? 20.382 -9.939 -10.106 1.00 91.38 262 PRO A N 1
ATOM 2011 C CA . PRO A 1 262 ? 20.618 -11.046 -11.038 1.00 91.38 262 PRO A CA 1
ATOM 2012 C C . PRO A 1 262 ? 19.385 -11.938 -11.253 1.00 91.38 262 PRO A C 1
ATOM 2014 O O . PRO A 1 262 ? 19.036 -12.254 -12.391 1.00 91.38 262 PRO A O 1
ATOM 2017 N N . ASP A 1 263 ? 18.671 -12.279 -10.176 1.00 91.50 263 ASP A N 1
ATOM 2018 C CA . ASP A 1 263 ? 17.450 -13.090 -10.252 1.00 91.50 263 ASP A CA 1
ATOM 2019 C C . ASP A 1 263 ? 16.340 -12.340 -11.005 1.00 91.50 263 ASP A C 1
ATOM 2021 O O . ASP A 1 263 ? 15.569 -12.931 -11.765 1.00 91.50 263 ASP A O 1
ATOM 2025 N N . ILE A 1 264 ? 16.256 -11.020 -10.812 1.00 91.62 264 ILE A N 1
ATOM 2026 C CA . ILE A 1 264 ? 15.277 -10.168 -11.494 1.00 91.62 264 ILE A CA 1
ATOM 2027 C C . ILE A 1 264 ? 15.583 -10.080 -12.994 1.00 91.62 264 ILE A C 1
ATOM 2029 O O . ILE A 1 264 ? 14.671 -10.209 -13.814 1.00 91.62 264 ILE A O 1
ATOM 2033 N N . GLN A 1 265 ? 16.852 -9.900 -13.367 1.00 92.88 265 GLN A N 1
ATOM 2034 C CA . GLN A 1 265 ? 17.295 -9.876 -14.764 1.00 92.88 265 GLN A CA 1
ATOM 2035 C C . GLN A 1 265 ? 16.963 -11.192 -15.473 1.00 92.88 265 GLN A C 1
ATOM 2037 O O . GLN A 1 265 ? 16.418 -11.171 -16.579 1.00 92.88 265 GLN A O 1
ATOM 2042 N N . GLU A 1 266 ? 17.195 -12.334 -14.819 1.00 93.12 266 GLU A N 1
ATOM 2043 C CA . GLU A 1 266 ? 16.823 -13.641 -15.364 1.00 93.12 266 GLU A CA 1
ATOM 2044 C C . GLU A 1 266 ? 15.302 -13.758 -15.570 1.00 93.12 266 GLU A C 1
ATOM 2046 O O . GLU A 1 266 ? 14.832 -14.248 -16.601 1.00 93.12 266 GLU A O 1
ATOM 2051 N N . GLN A 1 267 ? 14.498 -13.278 -14.618 1.00 93.25 267 GLN A N 1
ATOM 2052 C CA . GLN A 1 267 ? 13.039 -13.297 -14.741 1.00 93.25 267 GLN A CA 1
ATOM 2053 C C . GLN A 1 267 ? 12.533 -12.398 -15.874 1.00 93.25 267 GLN A C 1
ATOM 2055 O O . GLN A 1 267 ? 11.647 -12.813 -16.626 1.00 93.25 267 GLN A O 1
ATOM 2060 N N . LEU A 1 268 ? 13.112 -11.207 -16.047 1.00 94.31 268 LEU A N 1
ATOM 2061 C CA . LEU A 1 268 ? 12.821 -10.316 -17.174 1.00 94.31 268 LEU A CA 1
ATOM 2062 C C . LEU A 1 268 ? 13.176 -10.979 -18.510 1.00 94.31 268 LEU A C 1
ATOM 2064 O O . LEU A 1 268 ? 12.350 -10.987 -19.429 1.00 94.31 268 LEU A O 1
ATOM 2068 N N . GLN A 1 269 ? 14.346 -11.619 -18.597 1.00 95.06 269 GLN A N 1
ATOM 2069 C CA . GLN A 1 269 ? 14.764 -12.363 -19.783 1.00 95.06 269 GLN A CA 1
ATOM 2070 C C . GLN A 1 269 ? 13.799 -13.508 -20.092 1.00 95.06 269 GLN A C 1
ATOM 2072 O O . GLN A 1 269 ? 13.344 -13.635 -21.226 1.00 95.06 269 GLN A O 1
ATOM 2077 N N . ARG A 1 270 ? 13.406 -14.308 -19.097 1.00 95.81 270 ARG A N 1
ATOM 2078 C CA . ARG A 1 270 ? 12.420 -15.387 -19.278 1.00 95.81 270 ARG A CA 1
ATOM 2079 C C . ARG A 1 270 ? 11.046 -14.854 -19.693 1.00 95.81 270 ARG A C 1
ATOM 2081 O O . ARG A 1 270 ? 10.360 -15.487 -20.493 1.00 95.81 270 ARG A O 1
ATOM 2088 N N . ARG A 1 271 ? 10.630 -13.698 -19.164 1.00 95.06 271 ARG A N 1
ATOM 2089 C CA . ARG A 1 271 ? 9.302 -13.118 -19.410 1.00 95.06 271 ARG A CA 1
ATOM 2090 C C . ARG A 1 271 ? 9.181 -12.438 -20.774 1.00 95.06 271 ARG A C 1
ATOM 2092 O O . ARG A 1 271 ? 8.145 -12.582 -21.423 1.00 95.06 271 ARG A O 1
ATOM 2099 N N . PHE A 1 272 ? 10.203 -11.693 -21.190 1.00 96.06 272 PHE A N 1
ATOM 2100 C CA . PHE A 1 272 ? 10.180 -10.842 -22.388 1.00 96.06 272 PHE A CA 1
ATOM 2101 C C . PHE A 1 272 ? 11.140 -11.310 -23.498 1.00 96.06 272 PHE A C 1
ATOM 2103 O O . PHE A 1 272 ? 11.153 -10.766 -24.611 1.00 96.06 272 PHE A O 1
ATOM 2110 N N . GLY A 1 273 ? 11.954 -12.332 -23.226 1.00 95.31 273 GLY A N 1
ATOM 2111 C CA . GLY A 1 273 ? 13.017 -12.796 -24.117 1.00 95.31 273 GLY A CA 1
ATOM 2112 C C . GLY A 1 273 ? 14.087 -11.729 -24.356 1.00 95.31 273 GLY A C 1
ATOM 2113 O O . GLY A 1 273 ? 14.633 -11.672 -25.455 1.00 95.31 273 GLY A O 1
ATOM 2114 N N . MET A 1 274 ? 14.275 -10.801 -23.416 1.00 94.25 274 MET A N 1
ATOM 2115 C CA . MET A 1 274 ? 15.168 -9.650 -23.544 1.00 94.25 274 MET A CA 1
ATOM 2116 C C . MET A 1 274 ? 15.947 -9.463 -22.250 1.00 94.25 274 MET A C 1
ATOM 2118 O O . MET A 1 274 ? 15.351 -9.362 -21.177 1.00 94.25 274 MET A O 1
ATOM 2122 N N . GLU A 1 275 ? 17.266 -9.420 -22.375 1.00 92.19 275 GLU A N 1
ATOM 2123 C CA . GLU A 1 275 ? 18.178 -9.148 -21.270 1.00 92.19 275 GLU A CA 1
ATOM 2124 C C . GLU A 1 275 ? 18.135 -7.665 -20.901 1.00 92.19 275 GLU A C 1
ATOM 2126 O O . GLU A 1 275 ? 17.918 -6.813 -21.763 1.00 92.19 275 GLU A O 1
ATOM 2131 N N . LEU A 1 276 ? 18.340 -7.370 -19.618 1.00 90.00 276 LEU A N 1
ATOM 2132 C CA . LEU A 1 276 ? 18.549 -6.018 -19.108 1.00 90.00 276 LEU A CA 1
ATOM 2133 C C . LEU A 1 276 ? 19.989 -5.935 -18.582 1.00 90.00 276 LEU A C 1
ATOM 2135 O O . LEU A 1 276 ? 20.207 -6.226 -17.403 1.00 90.00 276 LEU A O 1
ATOM 2139 N N . PRO A 1 277 ? 20.976 -5.628 -19.443 1.00 86.81 277 PRO A N 1
ATOM 2140 C CA . PRO A 1 277 ? 22.360 -5.463 -19.016 1.00 86.81 277 PRO A CA 1
ATOM 2141 C C . PRO A 1 277 ? 22.498 -4.358 -17.956 1.00 86.81 277 PRO A C 1
ATOM 2143 O O . PRO A 1 277 ? 21.713 -3.409 -17.985 1.00 86.81 277 PRO A O 1
ATOM 2146 N N . PRO A 1 278 ? 23.486 -4.430 -17.043 1.00 80.69 278 PRO A N 1
ATOM 2147 C CA . PRO A 1 278 ? 23.693 -3.414 -16.003 1.00 80.69 278 PRO A CA 1
ATOM 2148 C C . PRO A 1 278 ? 23.853 -1.978 -16.527 1.00 80.69 278 PRO A C 1
ATOM 2150 O O . PRO A 1 278 ? 23.483 -1.026 -15.849 1.00 80.69 278 PRO A O 1
ATOM 2153 N N . GLU A 1 279 ? 24.413 -1.817 -17.723 1.00 86.19 279 GLU A N 1
ATOM 2154 C CA . GLU A 1 279 ? 24.622 -0.535 -18.401 1.00 86.19 279 GLU A CA 1
ATOM 2155 C C . GLU A 1 279 ? 23.381 0.002 -19.132 1.00 86.19 279 GLU A C 1
ATOM 2157 O O . GLU A 1 279 ? 23.371 1.153 -19.570 1.00 86.19 279 GLU A O 1
ATOM 2162 N N . MET A 1 280 ? 22.341 -0.819 -19.295 1.00 92.56 280 MET A N 1
ATOM 2163 C CA . MET A 1 280 ? 21.126 -0.440 -20.004 1.00 92.56 280 MET A CA 1
ATOM 2164 C C . MET A 1 280 ? 20.158 0.259 -19.051 1.00 92.56 280 MET A C 1
ATOM 2166 O O . MET A 1 280 ? 19.744 -0.309 -18.042 1.00 92.56 280 MET A O 1
ATOM 2170 N N . THR A 1 281 ? 19.748 1.477 -19.400 1.00 95.69 281 THR A N 1
ATOM 2171 C CA . THR A 1 281 ? 18.727 2.202 -18.636 1.00 95.69 281 THR A CA 1
ATOM 2172 C C . THR A 1 281 ? 17.349 1.570 -18.820 1.00 95.69 281 THR A C 1
ATOM 2174 O O . THR A 1 281 ? 17.040 0.972 -19.859 1.00 95.69 281 THR A O 1
ATOM 2177 N N . GLY A 1 282 ? 16.473 1.759 -17.836 1.00 96.00 282 GLY A N 1
ATOM 2178 C CA . GLY A 1 282 ? 15.080 1.343 -17.925 1.00 96.00 282 GLY A CA 1
ATOM 2179 C C . GLY A 1 282 ? 14.355 1.958 -19.124 1.00 96.00 282 GLY A C 1
ATOM 2180 O O . GLY A 1 282 ? 13.540 1.285 -19.754 1.00 96.00 282 GLY A O 1
ATOM 2181 N N . GLU A 1 283 ? 14.678 3.201 -19.495 1.00 96.81 283 GLU A N 1
ATOM 2182 C CA . GLU A 1 283 ? 14.110 3.858 -20.680 1.00 96.81 283 GLU A CA 1
ATOM 2183 C C . GLU A 1 283 ? 14.500 3.129 -21.969 1.00 96.81 283 GLU A C 1
ATOM 2185 O O . GLU A 1 283 ? 13.626 2.786 -22.774 1.00 96.81 283 GLU A O 1
ATOM 2190 N N . ALA A 1 284 ? 15.790 2.820 -22.128 1.00 97.31 284 ALA A N 1
ATOM 2191 C CA . ALA A 1 284 ? 16.278 2.063 -23.273 1.00 97.31 284 ALA A CA 1
ATOM 2192 C C . ALA A 1 284 ? 15.613 0.680 -23.343 1.00 97.31 284 ALA A C 1
ATOM 2194 O O . ALA A 1 284 ? 15.261 0.214 -24.429 1.00 97.31 284 ALA A O 1
ATOM 2195 N N . TYR A 1 285 ? 15.401 0.020 -22.198 1.00 97.88 285 TYR A N 1
ATOM 2196 C CA . TYR A 1 285 ? 14.734 -1.283 -22.156 1.00 97.88 285 TYR A CA 1
ATOM 2197 C C . TYR A 1 285 ? 13.264 -1.193 -22.570 1.00 97.88 285 TYR A C 1
ATOM 2199 O O . TYR A 1 285 ? 12.796 -2.012 -23.363 1.00 97.88 285 TYR A O 1
ATOM 2207 N N . VAL A 1 286 ? 12.525 -0.191 -22.082 1.00 98.06 286 VAL A N 1
ATOM 2208 C CA . VAL A 1 286 ? 11.128 0.046 -22.487 1.00 98.06 286 VAL A CA 1
ATOM 2209 C C . VAL A 1 286 ? 11.041 0.292 -23.994 1.00 98.06 286 VAL A C 1
ATOM 2211 O O . VAL A 1 286 ? 10.161 -0.265 -24.653 1.00 98.06 286 VAL A O 1
ATOM 2214 N N . GLU A 1 287 ? 11.959 1.078 -24.555 1.00 98.00 287 GLU A N 1
ATOM 2215 C CA . GLU A 1 287 ? 12.024 1.344 -25.993 1.00 98.00 287 GLU A CA 1
ATOM 2216 C C . GLU A 1 287 ? 12.332 0.084 -26.807 1.00 98.00 287 GLU A C 1
ATOM 2218 O O . GLU A 1 287 ? 11.597 -0.238 -27.745 1.00 98.00 287 GLU A O 1
ATOM 2223 N N . ALA A 1 288 ? 13.347 -0.683 -26.411 1.00 97.62 288 ALA A N 1
ATOM 2224 C CA . ALA A 1 288 ? 13.681 -1.944 -27.061 1.00 97.62 288 ALA A CA 1
ATOM 2225 C C . ALA A 1 288 ? 12.501 -2.929 -27.013 1.00 97.62 288 ALA A C 1
ATOM 2227 O O . ALA A 1 288 ? 12.161 -3.563 -28.020 1.00 97.62 288 ALA A O 1
ATOM 2228 N N . LEU A 1 289 ? 11.832 -3.043 -25.861 1.00 97.75 289 LEU A N 1
ATOM 2229 C CA . LEU A 1 289 ? 10.665 -3.906 -25.696 1.00 97.75 289 LEU A CA 1
ATOM 2230 C C . LEU A 1 289 ? 9.496 -3.451 -26.577 1.00 97.75 289 LEU A C 1
ATOM 2232 O O . LEU A 1 289 ? 8.805 -4.290 -27.162 1.00 97.75 289 LEU A O 1
ATOM 2236 N N . ALA A 1 290 ? 9.289 -2.139 -26.701 1.00 98.19 290 ALA A N 1
ATOM 2237 C CA . ALA A 1 290 ? 8.258 -1.565 -27.552 1.00 98.19 290 ALA A CA 1
ATOM 2238 C C . ALA A 1 290 ? 8.483 -1.907 -29.028 1.00 98.19 290 ALA A C 1
ATOM 2240 O O . ALA A 1 290 ? 7.556 -2.373 -29.694 1.00 98.19 290 ALA A O 1
ATOM 2241 N N . VAL A 1 291 ? 9.715 -1.753 -29.523 1.00 98.00 291 VAL A N 1
ATOM 2242 C CA . VAL A 1 291 ? 10.094 -2.145 -30.891 1.00 98.00 291 VAL A CA 1
ATOM 2243 C C . VAL A 1 291 ? 9.860 -3.641 -31.105 1.00 98.00 291 VAL A C 1
ATOM 2245 O O . VAL A 1 291 ? 9.275 -4.044 -32.109 1.00 98.00 291 VAL A O 1
ATOM 2248 N N . LYS A 1 292 ? 10.263 -4.472 -30.138 1.00 96.94 292 LYS A N 1
ATOM 2249 C CA . LYS A 1 292 ? 10.191 -5.931 -30.258 1.00 96.94 292 LYS A CA 1
ATOM 2250 C C . LYS A 1 292 ? 8.762 -6.481 -30.236 1.00 96.94 292 LYS A C 1
ATOM 2252 O O . LYS A 1 292 ? 8.462 -7.401 -30.992 1.00 96.94 292 LYS A O 1
ATOM 2257 N N . LEU A 1 293 ? 7.905 -5.989 -29.336 1.00 96.31 293 LEU A N 1
ATOM 2258 C CA . LEU A 1 293 ? 6.622 -6.636 -29.012 1.00 96.31 293 LEU A CA 1
ATOM 2259 C C . LEU A 1 293 ? 5.384 -5.748 -29.198 1.00 96.31 293 LEU A C 1
ATOM 2261 O O . LEU A 1 293 ? 4.269 -6.268 -29.164 1.00 96.31 293 LEU A O 1
ATOM 2265 N N . PHE A 1 294 ? 5.546 -4.435 -29.383 1.00 97.06 294 PHE A N 1
ATOM 2266 C CA . PHE A 1 294 ? 4.434 -3.477 -29.333 1.00 97.06 294 PHE A CA 1
ATOM 2267 C C . PHE A 1 294 ? 4.441 -2.455 -30.474 1.00 97.06 294 PHE A C 1
ATOM 2269 O O . PHE A 1 294 ? 3.895 -1.373 -30.306 1.00 97.06 294 PHE A O 1
ATOM 2276 N N . GLN A 1 295 ? 5.030 -2.775 -31.632 1.00 96.88 295 GLN A N 1
ATOM 2277 C CA . GLN A 1 295 ? 5.037 -1.885 -32.809 1.00 96.88 295 GLN A CA 1
ATOM 2278 C C . GLN A 1 295 ? 5.576 -0.476 -32.486 1.00 96.88 295 GLN A C 1
AT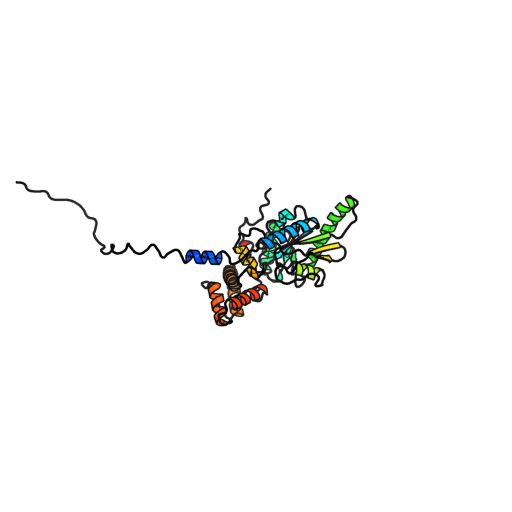OM 2280 O O . GLN A 1 295 ? 5.046 0.529 -32.949 1.00 96.88 295 GLN A O 1
ATOM 2285 N N . SER A 1 296 ? 6.616 -0.412 -31.648 1.00 95.75 296 SER A N 1
ATOM 2286 C CA . SER A 1 296 ? 7.238 0.828 -31.158 1.00 95.75 296 SER A CA 1
ATOM 2287 C C . SER A 1 296 ? 6.350 1.693 -30.245 1.00 95.75 296 SER A C 1
ATOM 2289 O O . SER A 1 296 ? 6.707 2.826 -29.925 1.00 95.75 296 SER A O 1
ATOM 2291 N N . GLU A 1 297 ? 5.226 1.170 -29.745 1.00 98.00 297 GLU A N 1
ATOM 2292 C CA . GLU A 1 297 ? 4.375 1.863 -28.774 1.00 98.00 297 GLU A CA 1
ATOM 2293 C C . GLU A 1 297 ? 4.922 1.727 -27.338 1.00 98.00 297 GLU A C 1
ATOM 2295 O O . GLU A 1 297 ? 4.588 0.785 -26.609 1.00 98.00 297 GLU A O 1
ATOM 2300 N N . LYS A 1 298 ? 5.747 2.699 -26.909 1.00 97.75 298 LYS A N 1
ATOM 2301 C CA . LYS A 1 298 ? 6.391 2.728 -25.575 1.00 97.75 298 LYS A CA 1
ATOM 2302 C C . LYS A 1 298 ? 5.393 2.597 -24.421 1.00 97.75 298 LYS A C 1
ATOM 2304 O O . LYS A 1 298 ? 5.648 1.874 -23.462 1.00 97.75 298 LYS A O 1
ATOM 2309 N N . GLU A 1 299 ? 4.229 3.237 -24.530 1.00 96.94 299 GLU A N 1
ATOM 2310 C CA . GLU A 1 299 ? 3.227 3.222 -23.459 1.00 96.94 299 GLU A CA 1
ATOM 2311 C C . GLU A 1 299 ? 2.626 1.828 -23.233 1.00 96.94 299 GLU A C 1
ATOM 2313 O O . GLU A 1 299 ? 2.485 1.388 -22.093 1.00 96.94 299 GLU A O 1
ATOM 2318 N N . LYS A 1 300 ? 2.361 1.070 -24.306 1.00 97.94 300 LYS A N 1
ATOM 2319 C CA . LYS A 1 300 ? 1.884 -0.319 -24.196 1.00 97.94 300 LYS A CA 1
ATOM 2320 C C . LYS A 1 300 ? 2.942 -1.236 -23.581 1.00 97.94 300 LYS A C 1
ATOM 2322 O O . LYS A 1 300 ? 2.599 -2.117 -22.787 1.00 97.94 300 LYS A O 1
ATOM 2327 N N . ALA A 1 301 ? 4.216 -1.021 -23.915 1.00 98.25 301 ALA A N 1
ATOM 2328 C CA . ALA A 1 301 ? 5.327 -1.746 -23.303 1.00 98.25 301 ALA A CA 1
ATOM 2329 C C . ALA A 1 301 ? 5.427 -1.448 -21.798 1.00 98.25 301 ALA A C 1
ATOM 2331 O O . ALA A 1 301 ? 5.468 -2.379 -20.990 1.00 98.25 301 ALA A O 1
ATOM 2332 N N . GLY A 1 302 ? 5.359 -0.169 -21.414 1.00 97.75 302 GLY A N 1
ATOM 2333 C CA . GLY A 1 302 ? 5.348 0.260 -20.015 1.00 97.75 302 GLY A CA 1
ATOM 2334 C C . GLY A 1 302 ? 4.188 -0.342 -19.221 1.00 97.75 302 GLY A C 1
ATOM 2335 O O . GLY A 1 302 ? 4.397 -0.973 -18.184 1.00 97.75 302 GLY A O 1
ATOM 2336 N N . GLN A 1 303 ? 2.969 -0.271 -19.764 1.00 97.44 303 GLN A N 1
ATOM 2337 C CA . GLN A 1 303 ? 1.782 -0.906 -19.182 1.00 97.44 303 GLN A CA 1
ATOM 2338 C C . GLN A 1 303 ? 1.969 -2.405 -18.966 1.00 97.44 303 GLN A C 1
ATOM 2340 O O . GLN A 1 303 ? 1.552 -2.942 -17.935 1.00 97.44 303 GLN A O 1
ATOM 2345 N N . ARG A 1 304 ? 2.598 -3.102 -19.922 1.00 97.88 304 ARG A N 1
ATOM 2346 C CA . ARG A 1 304 ? 2.873 -4.533 -19.788 1.00 97.88 304 ARG A CA 1
ATOM 2347 C C . ARG A 1 304 ? 3.857 -4.817 -18.656 1.00 97.88 304 ARG A C 1
ATOM 2349 O O . ARG A 1 304 ? 3.568 -5.698 -17.847 1.00 97.88 304 ARG A O 1
ATOM 2356 N N . ILE A 1 305 ? 4.968 -4.086 -18.583 1.00 98.00 305 ILE A N 1
ATOM 2357 C CA . ILE A 1 305 ? 5.976 -4.242 -17.523 1.00 98.00 305 ILE A CA 1
ATOM 2358 C C . ILE A 1 305 ? 5.337 -4.010 -16.150 1.00 98.00 305 ILE A C 1
ATOM 2360 O O . ILE A 1 305 ? 5.414 -4.871 -15.272 1.00 98.00 305 ILE A O 1
ATOM 2364 N N . LEU A 1 306 ? 4.621 -2.893 -15.984 1.00 97.75 306 LEU A N 1
ATOM 2365 C CA . LEU A 1 306 ? 3.952 -2.555 -14.728 1.00 97.75 306 LEU A CA 1
ATOM 2366 C C . LEU A 1 306 ? 2.896 -3.592 -14.347 1.00 97.75 306 LEU A C 1
ATOM 2368 O O . LEU A 1 306 ? 2.806 -3.980 -13.183 1.00 97.75 306 LEU A O 1
ATOM 2372 N N . LYS A 1 307 ? 2.103 -4.077 -15.308 1.00 96.94 307 LYS A N 1
ATOM 2373 C CA . LYS A 1 307 ? 1.123 -5.141 -15.065 1.00 96.94 307 LYS A CA 1
ATOM 2374 C C . LYS A 1 307 ? 1.795 -6.424 -14.582 1.00 96.94 307 LYS A C 1
ATOM 2376 O O . LYS A 1 307 ? 1.303 -7.034 -13.633 1.00 96.94 307 LYS A O 1
ATOM 2381 N N . ASP A 1 308 ? 2.891 -6.832 -15.212 1.00 96.88 308 ASP A N 1
ATOM 2382 C CA . ASP A 1 308 ? 3.600 -8.062 -14.862 1.00 96.88 308 ASP A CA 1
ATOM 2383 C C . ASP A 1 308 ? 4.254 -7.956 -13.470 1.00 96.88 308 ASP A C 1
ATOM 2385 O O . ASP A 1 308 ? 4.132 -8.886 -12.674 1.00 96.88 308 ASP A O 1
ATOM 2389 N N . PHE A 1 309 ? 4.810 -6.796 -13.106 1.00 97.12 309 PHE A N 1
ATOM 2390 C CA . PHE A 1 309 ? 5.262 -6.511 -11.737 1.00 97.12 309 PHE A CA 1
ATOM 2391 C C . PHE A 1 309 ? 4.108 -6.546 -10.718 1.00 97.12 309 PHE A C 1
ATOM 2393 O O . PHE A 1 309 ? 4.164 -7.248 -9.710 1.00 97.12 309 PHE A O 1
ATOM 2400 N N . ARG A 1 310 ? 3.009 -5.827 -10.989 1.00 95.50 310 ARG A N 1
ATOM 2401 C CA . ARG A 1 310 ? 1.851 -5.706 -10.078 1.00 95.50 310 ARG A CA 1
ATOM 2402 C C . ARG A 1 310 ? 1.067 -7.010 -9.894 1.00 95.50 310 ARG A C 1
ATOM 2404 O O . ARG A 1 310 ? 0.260 -7.092 -8.974 1.00 95.50 310 ARG A O 1
ATOM 2411 N N . SER A 1 311 ? 1.269 -7.993 -10.769 1.00 94.31 311 SER A N 1
ATOM 2412 C CA . SER A 1 311 ? 0.613 -9.308 -10.731 1.00 94.31 311 SER A CA 1
ATOM 2413 C C . SER A 1 311 ? 1.555 -10.453 -10.362 1.00 94.31 311 SER A C 1
ATOM 2415 O O . SER A 1 311 ? 1.176 -11.602 -10.560 1.00 94.31 311 SER A O 1
ATOM 2417 N N . THR A 1 312 ? 2.762 -10.135 -9.869 1.00 94.50 312 THR A N 1
ATOM 2418 C CA . THR A 1 312 ? 3.824 -11.090 -9.493 1.00 94.50 312 THR A CA 1
ATOM 2419 C C . THR A 1 312 ? 4.294 -12.018 -10.620 1.00 94.50 312 THR A C 1
ATOM 2421 O O . THR A 1 312 ? 4.979 -13.010 -10.379 1.00 94.50 312 THR A O 1
ATOM 2424 N N . ALA A 1 313 ? 4.009 -11.674 -11.881 1.00 94.56 313 ALA A N 1
ATOM 2425 C CA . ALA A 1 313 ? 4.533 -12.393 -13.043 1.00 94.56 313 ALA A CA 1
ATOM 2426 C C . ALA A 1 313 ? 6.055 -12.214 -13.208 1.00 94.56 313 ALA A C 1
ATOM 2428 O O . ALA A 1 313 ? 6.687 -13.016 -13.892 1.00 94.56 313 ALA A O 1
ATOM 2429 N N . LEU A 1 314 ? 6.624 -11.185 -12.569 1.00 92.56 314 LEU A N 1
ATOM 2430 C CA . LEU A 1 314 ? 8.063 -10.977 -12.367 1.00 92.56 314 LEU A CA 1
ATOM 2431 C C . LEU A 1 314 ? 8.502 -11.400 -10.952 1.00 92.56 314 LEU A C 1
ATOM 2433 O O . LEU A 1 314 ? 9.373 -10.774 -10.365 1.00 92.56 314 LEU A O 1
ATOM 2437 N N . GLY A 1 315 ? 7.832 -12.384 -10.351 1.00 92.81 315 GLY A N 1
ATOM 2438 C CA . GLY A 1 315 ? 8.116 -12.826 -8.988 1.00 92.81 315 GLY A CA 1
ATOM 2439 C C . GLY A 1 315 ? 7.599 -11.881 -7.897 1.00 92.81 315 GLY A C 1
ATOM 2440 O O . GLY A 1 315 ? 6.883 -10.908 -8.145 1.00 92.81 315 GLY A O 1
ATOM 2441 N N . THR A 1 316 ? 7.927 -12.214 -6.649 1.00 94.88 316 THR A N 1
ATOM 2442 C CA . THR A 1 316 ? 7.590 -11.410 -5.467 1.00 94.88 316 THR A CA 1
ATOM 2443 C C . THR A 1 316 ? 8.701 -10.405 -5.199 1.00 94.88 316 THR A C 1
ATOM 2445 O O . THR A 1 316 ? 9.803 -10.799 -4.818 1.00 94.88 316 THR A O 1
ATOM 2448 N N . LEU A 1 317 ? 8.414 -9.120 -5.394 1.00 94.44 317 LEU A N 1
ATOM 2449 C CA . LEU A 1 317 ? 9.409 -8.053 -5.379 1.00 94.44 317 LEU A CA 1
ATOM 2450 C C . LEU A 1 317 ? 8.948 -6.900 -4.480 1.00 94.44 317 LEU A C 1
ATOM 2452 O O . LEU A 1 317 ? 7.937 -6.244 -4.749 1.00 94.44 317 LEU A O 1
ATOM 2456 N N . ALA A 1 318 ? 9.715 -6.640 -3.419 1.00 95.25 318 ALA A N 1
ATOM 2457 C CA . ALA A 1 318 ? 9.593 -5.441 -2.596 1.00 95.25 318 ALA A CA 1
ATOM 2458 C C . ALA A 1 318 ? 10.524 -4.340 -3.129 1.00 95.25 318 ALA A C 1
ATOM 2460 O O . ALA A 1 318 ? 11.678 -4.607 -3.449 1.00 95.25 318 ALA A O 1
ATOM 2461 N N . LEU A 1 319 ? 10.038 -3.096 -3.203 1.00 95.94 319 LEU A N 1
ATOM 2462 C CA . LEU A 1 319 ? 10.838 -1.944 -3.661 1.00 95.94 319 LEU A CA 1
ATOM 2463 C C . LEU A 1 319 ? 11.476 -1.172 -2.499 1.00 95.94 319 LEU A C 1
ATOM 2465 O O . LEU A 1 319 ? 12.272 -0.254 -2.709 1.00 95.94 319 LEU A O 1
ATOM 2469 N N . GLU A 1 320 ? 11.100 -1.510 -1.267 1.00 95.31 320 GLU A N 1
ATOM 2470 C CA . GLU A 1 320 ? 11.726 -1.009 -0.054 1.00 95.31 320 GLU A CA 1
ATOM 2471 C C . GLU A 1 320 ? 12.214 -2.174 0.801 1.00 95.31 320 GLU A C 1
ATOM 2473 O O . GLU A 1 320 ? 11.455 -3.086 1.137 1.00 95.31 320 GLU A O 1
ATOM 2478 N N . LEU A 1 321 ? 13.472 -2.079 1.224 1.00 92.88 321 LEU A N 1
ATOM 2479 C CA . LEU A 1 321 ? 14.106 -3.025 2.132 1.00 92.88 321 LEU A CA 1
ATOM 2480 C C . LEU A 1 321 ? 14.559 -2.283 3.396 1.00 92.88 321 LEU A C 1
ATOM 2482 O O . LEU A 1 321 ? 15.171 -1.221 3.266 1.00 92.88 321 LEU A O 1
ATOM 2486 N N . PRO A 1 322 ? 14.321 -2.810 4.614 1.00 90.31 322 PRO A N 1
ATOM 2487 C CA . PRO A 1 322 ? 14.637 -2.100 5.856 1.00 90.31 322 PRO A CA 1
ATOM 2488 C C . PRO A 1 322 ? 16.097 -1.653 5.979 1.00 90.31 322 PRO A C 1
ATOM 2490 O O . PRO A 1 322 ? 16.368 -0.569 6.481 1.00 90.31 322 PRO A O 1
ATOM 2493 N N . HIS A 1 323 ? 17.038 -2.475 5.508 1.00 84.69 323 HIS A N 1
ATOM 2494 C CA . HIS A 1 323 ? 18.477 -2.207 5.601 1.00 84.69 323 HIS A CA 1
ATOM 2495 C C . HIS A 1 323 ? 18.961 -1.117 4.632 1.00 84.69 323 HIS A C 1
ATOM 2497 O O . HIS A 1 323 ? 20.038 -0.567 4.832 1.00 84.69 323 HIS A O 1
ATOM 2503 N N . MET A 1 324 ? 18.173 -0.793 3.602 1.00 81.56 324 MET A N 1
ATOM 2504 C CA . MET A 1 324 ? 18.456 0.303 2.668 1.00 81.56 324 MET A CA 1
ATOM 2505 C C . MET A 1 324 ? 17.865 1.635 3.142 1.00 81.56 324 MET A C 1
ATOM 2507 O O . MET A 1 324 ? 18.084 2.669 2.514 1.00 81.56 324 MET A O 1
ATOM 2511 N N . GLN A 1 325 ? 17.090 1.630 4.229 1.00 77.00 325 GLN A N 1
ATOM 2512 C CA . GLN A 1 325 ? 16.485 2.842 4.760 1.00 77.00 325 GLN A CA 1
ATOM 2513 C C . GLN A 1 325 ? 17.469 3.536 5.702 1.00 77.00 325 GLN A C 1
ATOM 2515 O O . GLN A 1 325 ? 18.083 2.877 6.545 1.00 77.00 325 GLN A O 1
ATOM 2520 N N . PRO A 1 326 ? 17.610 4.871 5.627 1.00 61.12 326 PRO A N 1
ATOM 2521 C CA . PRO A 1 326 ? 18.444 5.591 6.574 1.00 61.12 326 PRO A CA 1
ATOM 2522 C C . PRO A 1 326 ? 17.935 5.330 7.996 1.00 61.12 326 PRO A C 1
ATOM 2524 O O . PRO A 1 326 ? 16.724 5.374 8.246 1.00 61.12 326 PRO A O 1
ATOM 2527 N N . ALA A 1 327 ? 18.858 5.116 8.942 1.00 51.19 327 ALA A N 1
ATOM 2528 C CA . ALA A 1 327 ? 18.568 4.802 10.349 1.00 51.19 327 ALA A CA 1
ATOM 2529 C C . ALA A 1 327 ? 17.646 5.830 11.051 1.00 51.19 327 ALA A C 1
ATOM 2531 O O . ALA A 1 327 ? 17.097 5.562 12.117 1.00 51.19 327 ALA A O 1
ATOM 2532 N N . HIS A 1 328 ? 17.440 7.003 10.441 1.00 44.12 328 HIS A N 1
ATOM 2533 C CA . HIS A 1 328 ? 16.617 8.107 10.938 1.00 44.12 328 HIS A CA 1
ATOM 2534 C C . HIS A 1 328 ? 15.229 8.243 10.284 1.00 44.12 328 HIS A C 1
ATOM 2536 O O . HIS A 1 328 ? 14.535 9.220 10.557 1.00 44.12 328 HIS A O 1
ATOM 2542 N N . SER A 1 329 ? 14.796 7.290 9.454 1.00 44.72 329 SER A N 1
ATOM 2543 C CA . SER A 1 329 ? 13.454 7.283 8.833 1.00 44.72 329 SER A CA 1
ATOM 2544 C C . SER A 1 329 ? 12.311 6.933 9.803 1.00 44.72 329 SER A C 1
ATOM 2546 O O . SER A 1 329 ? 11.137 6.996 9.434 1.00 44.72 329 SER A O 1
ATOM 2548 N N . ALA A 1 330 ? 12.622 6.621 11.066 1.00 40.12 330 ALA A N 1
ATOM 2549 C CA . ALA A 1 330 ? 11.617 6.509 12.115 1.00 40.12 330 ALA A CA 1
ATOM 2550 C C . ALA A 1 330 ? 10.878 7.854 12.282 1.00 40.12 330 ALA A C 1
ATOM 2552 O O . ALA A 1 330 ? 11.523 8.908 12.325 1.00 40.12 330 ALA A O 1
ATOM 2553 N N . PRO A 1 331 ? 9.537 7.865 12.399 1.00 38.97 331 PRO A N 1
ATOM 2554 C CA . PRO A 1 331 ? 8.809 9.098 12.646 1.00 38.97 331 PRO A CA 1
ATOM 2555 C C . PRO A 1 331 ? 9.325 9.716 13.948 1.00 38.97 331 PRO A C 1
ATOM 2557 O O . PRO A 1 331 ? 9.156 9.140 15.023 1.00 38.97 331 PRO A O 1
ATOM 2560 N N . ARG A 1 332 ? 9.963 10.891 13.851 1.00 36.03 332 ARG A N 1
ATOM 2561 C CA . ARG A 1 332 ? 10.329 11.698 15.018 1.00 36.03 332 ARG A CA 1
ATOM 2562 C C . ARG A 1 332 ? 9.042 12.006 15.778 1.00 36.03 332 ARG A C 1
ATOM 2564 O O . ARG A 1 332 ? 8.295 12.905 15.392 1.00 36.03 332 ARG A O 1
ATOM 2571 N N . GLN A 1 333 ? 8.779 11.270 16.854 1.00 35.44 333 GLN A N 1
ATOM 2572 C CA . GLN A 1 333 ? 7.894 11.754 17.900 1.00 35.44 333 GLN A CA 1
ATOM 2573 C C . GLN A 1 333 ? 8.585 12.996 18.461 1.00 35.44 333 GLN A C 1
ATOM 2575 O O . GLN A 1 333 ? 9.585 12.894 19.168 1.00 35.44 333 GLN A O 1
ATOM 2580 N N . ARG A 1 334 ? 8.133 14.182 18.040 1.00 37.34 334 ARG A N 1
ATOM 2581 C CA . ARG A 1 334 ? 8.484 15.408 18.754 1.00 37.34 334 ARG A CA 1
ATOM 2582 C C . ARG A 1 334 ? 7.868 15.257 20.146 1.00 37.34 334 ARG A C 1
ATOM 2584 O O . ARG A 1 334 ? 6.657 15.051 20.228 1.00 37.34 334 ARG A O 1
ATOM 2591 N N . GLN A 1 335 ? 8.738 15.229 21.156 1.00 32.84 335 GLN A N 1
ATOM 2592 C CA . GLN A 1 335 ? 8.385 15.213 22.576 1.00 32.84 335 GLN A CA 1
ATOM 2593 C C . GLN A 1 335 ? 7.463 16.377 22.928 1.00 32.84 335 GLN A C 1
ATOM 2595 O O . GLN A 1 335 ? 7.615 17.450 22.294 1.00 32.84 335 GLN A O 1
#

Sequence (335 aa):
MQRVKAQPQPHPQGLQSCRAVFNSLTDLELDQESVADSSLQARMVQWYPGHIARAERQLREQLKLVDVVLEVRDARIPLSTCHPQIPQWCGSKPRLLVLNRVDMISPADQQAWANYFAQQHLPVFWTNGMDGTGITKVVRAAVSLSKSINSKRSARGLKPRAVRAVAVGFPNVGKSALINRLVNKRACDSAPKPGVTRQLRWVRIGGDLDILDAPGVLPMSFNDQIAAQRLAMCNDIGEAAYVDSLVAAALLDTLVALPNAPDIQEQLQRRFGMELPPEMTGEAYVEALAVKLFQSEKEKAGQRILKDFRSTALGTLALELPHMQPAHSAPRQRQ

InterPro domains:
  IPR006073 GTP binding domain [PF01926] (166-230)
  IPR016478 GTPase, MTG1 [PIRSF006230] (43-323)
  IPR019991 GTP-binding protein, ribosome biogenesis [TIGR03596] (45-320)
  IPR023179 GTP-binding protein, orthogonal bundle domain superfamily [G3DSA:1.10.1580.10] (222-312)
  IPR027417 P-loop containing nucleoside triphosphate hydrolase [G3DSA:3.40.50.300] (54-219)
  IPR027417 P-loop containing nucleoside triphosphate hydrolase [SSF52540] (51-225)

Organism: NCBI:txid41462

Radius of gyration: 28.82 Å; Cα contacts (8 Å, |Δi|>4): 509; chains: 1; bounding box: 110×72×67 Å

Nearest PDB structures (foldseek):
  1puj-assembly1_A  TM=8.825E-01  e=7.617E-22  Bacillus subtilis
  9bss-assembly1_V  TM=9.018E-01  e=1.116E-20  Bacillus subtilis subsp. subtilis str. 168
  6g15-assembly2_B  TM=7.767E-01  e=2.751E-21  Staphylococcus aureus subsp. aureus USA300
  6g14-assembly1_B  TM=7.765E-01  e=3.683E-21  Staphylococcus aureus subsp. aureus USA300
  6g14-assembly2_A  TM=7.815E-01  e=1.888E-20  Staphylococcus aureus subsp. aureus USA300

Foldseek 3Di:
DDDDDDDDDDDDDDDDPDDDPPPDPPDPPPDDPVVVVCVVLVQQFADDLVVQVVQVVVVLVVLVVAQEEEEFDELLQRLLFDALCPCVSNPPRHYAYEHEPLVQADPVLVVQVCVVCVVVVHHYQYYYLQPGPSLVVVVVVQLVVLVVVQVVCVVVVHHRFAGEYEYAIFQLSRLQSSLCVQQVHNPAQHDLAACSRVDWDWDDRPGHYTYIYGGYHDDSDDPPSVSSLVCCLLSSDHPVGRQLLVSQQVVLVLLCPDPCNVLLQVLCCVVQVDGDDPPHGSNNVLQVSCVVPPVSPSRVSSVVSSVCSNVCSSHRHRSDGPVPDPPPSPSPPPD

Solvent-accessible surface area (backbone atoms only — not comparable to full-atom values): 19356 Å² total; per-residue (Å²): 140,86,81,88,86,81,87,87,89,83,85,83,81,92,84,79,86,89,86,87,90,83,86,89,87,84,88,86,87,87,80,63,68,72,58,52,56,56,57,58,68,70,55,54,64,56,85,58,62,72,62,30,56,49,37,43,55,53,50,59,59,51,60,74,75,40,60,34,38,36,43,35,17,31,50,29,36,58,65,64,36,52,63,88,57,52,66,68,72,48,59,89,44,55,71,45,40,29,31,19,48,47,85,37,32,41,73,67,58,52,50,50,46,51,51,56,32,49,78,68,74,44,70,72,40,58,20,24,31,86,85,43,47,49,47,68,59,53,51,51,53,58,47,57,52,35,56,64,54,33,51,57,33,46,77,71,75,38,80,75,72,50,35,31,31,33,41,41,33,38,29,56,39,36,60,39,32,38,52,17,48,70,62,75,42,88,81,46,68,66,63,82,48,71,76,57,53,77,66,78,44,80,44,72,42,85,82,51,36,32,37,32,50,52,57,45,39,57,70,88,76,77,83,56,59,70,41,50,51,51,31,56,51,71,40,31,46,44,72,91,26,46,53,49,33,61,44,30,11,55,44,46,51,54,49,63,72,38,98,61,21,70,64,49,36,52,42,42,22,73,73,70,76,44,79,66,56,94,87,55,49,22,59,59,49,34,46,52,46,1,54,73,76,41,86,57,36,36,51,62,31,8,44,49,52,39,49,33,53,71,65,40,73,62,45,52,59,53,85,57,53,71,88,79,49,66,93,74,74,63,82,79,76,78,127